Protein AF-A0A9W9MCJ7-F1 (afdb_monomer)

Mean predicted aligned error: 12.17 Å

Secondary structure (DSSP, 8-state):
-TT-TTEEEEEE-S-TT---PPPPHHHHHT--HHHHGGG-SEEEEE---TTS-HHHHHHHHHHHHHHHT-S----SSPPPPEEEEEE----HHHHHHHHHHHHHTTEEEEEEE-TTSGGGSGGGGGG-SEEEE---S--S-S-S----HHHHHHHHHHHHHHHTT-----HHHHHHHH-HHHHHTT-TTS-EEEE--TTTTSSSPPPTT--PPP-TTS--HHHHHHH-S-EEEE----S--EEEEEEEETTEEEEEEEEE-

Foldseek 3Di:
DPPQPQWPDKFFPDFAQDDADDDDPVVVVPDDPVRCVVRDRIDTDGHDDPPDDPVVSVVSVVVVCCVVVVDCPDDPDRDDAAEDEAECQPDCVSRVVVLVVCRNNNYAYEYEEACPDPCVDPVNCSSHVYYDHDDLDDDCPDPNADDDSPLVVVLVVQVVCVVVVHDDDHSVVSVCVPDPQSVVVVPPPKDKDKDQDLPPPPPDDDPPPDPDDPPSDQDDPVNCVRRNRIDMDIDDDDDFDKDWDFDDDPNDTPDIDIDGD

Structure (mmCIF, N/CA/C/O backbone):
data_AF-A0A9W9MCJ7-F1
#
_entry.id   AF-A0A9W9MCJ7-F1
#
loop_
_atom_site.group_PDB
_atom_site.id
_atom_site.type_symbol
_atom_site.label_atom_id
_atom_site.label_alt_id
_atom_site.label_comp_id
_atom_site.label_asym_id
_atom_site.label_entity_id
_atom_site.label_seq_id
_atom_site.pdbx_PDB_ins_code
_atom_site.Cartn_x
_atom_site.Cartn_y
_atom_site.Cartn_z
_atom_site.occupancy
_atom_site.B_iso_or_equiv
_atom_site.auth_seq_id
_atom_site.auth_comp_id
_atom_site.auth_asym_id
_atom_site.auth_atom_id
_atom_site.pdbx_PDB_model_num
ATOM 1 N N . MET A 1 1 ? -2.971 0.581 19.248 1.00 68.88 1 MET A N 1
ATOM 2 C CA . MET A 1 1 ? -2.749 2.038 19.195 1.00 68.88 1 MET A CA 1
ATOM 3 C C . MET A 1 1 ? -1.247 2.232 19.157 1.00 68.88 1 MET A C 1
ATOM 5 O O . MET A 1 1 ? -0.606 2.014 20.173 1.00 68.88 1 MET A O 1
ATOM 9 N N . VAL A 1 2 ? -0.688 2.447 17.965 1.00 68.44 2 VAL A N 1
ATOM 10 C CA . VAL A 1 2 ? 0.771 2.506 17.774 1.00 68.44 2 VAL A CA 1
ATOM 11 C C . VAL A 1 2 ? 1.295 3.790 18.425 1.00 68.44 2 VAL A C 1
ATOM 13 O O . VAL A 1 2 ? 0.629 4.829 18.350 1.00 68.44 2 VAL A O 1
ATOM 16 N N . ASP A 1 3 ? 2.427 3.679 19.117 1.00 78.38 3 ASP A N 1
ATOM 17 C CA . ASP A 1 3 ? 3.127 4.771 19.809 1.00 78.38 3 ASP A CA 1
ATOM 18 C C . ASP A 1 3 ? 2.344 5.464 20.937 1.00 78.38 3 ASP A C 1
ATOM 20 O O . ASP A 1 3 ? 2.664 6.588 21.314 1.00 78.38 3 ASP A O 1
ATOM 24 N N . CYS A 1 4 ? 1.314 4.822 21.499 1.00 82.69 4 CYS A N 1
ATOM 25 C CA . CYS A 1 4 ? 0.734 5.289 22.756 1.00 82.69 4 CYS A CA 1
ATOM 26 C C . CYS A 1 4 ? 1.413 4.581 23.923 1.00 82.69 4 CYS A C 1
ATOM 28 O O . CYS A 1 4 ? 1.256 3.370 24.096 1.00 82.69 4 CYS A O 1
ATOM 30 N N . LEU A 1 5 ? 2.133 5.357 24.733 1.00 79.75 5 LEU A N 1
ATOM 31 C CA . LEU A 1 5 ? 2.646 4.895 26.016 1.00 79.75 5 LEU A CA 1
ATOM 32 C C . LEU A 1 5 ? 1.473 4.382 26.872 1.00 79.75 5 LEU A C 1
ATOM 34 O O . LEU A 1 5 ? 0.335 4.825 26.717 1.00 79.75 5 LEU A O 1
ATOM 38 N N . ASP A 1 6 ? 1.743 3.398 27.726 1.00 87.75 6 ASP A N 1
ATOM 39 C CA . ASP A 1 6 ? 0.769 2.792 28.645 1.00 87.75 6 ASP A CA 1
ATOM 40 C C . ASP A 1 6 ? -0.350 1.940 28.018 1.00 87.75 6 ASP A C 1
ATOM 42 O O . ASP A 1 6 ? -1.250 1.498 28.732 1.00 87.75 6 ASP A O 1
ATOM 46 N N . VAL A 1 7 ? -0.302 1.628 26.719 1.00 90.06 7 VAL A N 1
ATOM 47 C CA . VAL A 1 7 ? -1.249 0.696 26.081 1.00 90.06 7 VAL A CA 1
ATOM 48 C C . VAL A 1 7 ? -0.607 -0.678 25.889 1.00 90.06 7 VAL A C 1
ATOM 50 O O . VAL A 1 7 ? 0.263 -0.852 25.043 1.00 90.06 7 VAL A O 1
ATOM 53 N N . ALA A 1 8 ? -1.093 -1.684 26.621 1.00 89.75 8 ALA A N 1
ATOM 54 C CA . ALA A 1 8 ? -0.629 -3.067 26.494 1.00 89.75 8 ALA A CA 1
ATOM 55 C C . ALA A 1 8 ? -1.263 -3.791 25.296 1.00 89.75 8 ALA A C 1
ATOM 57 O O . ALA A 1 8 ? -0.608 -4.562 24.596 1.00 89.75 8 ALA A O 1
ATOM 58 N N . LYS A 1 9 ? -2.564 -3.578 25.064 1.00 91.06 9 LYS A N 1
ATOM 59 C CA . LYS A 1 9 ? -3.311 -4.229 23.978 1.00 91.06 9 LYS A CA 1
ATOM 60 C C . LYS A 1 9 ? -4.496 -3.376 23.549 1.00 91.06 9 LYS A C 1
ATOM 62 O O . LYS A 1 9 ? -5.091 -2.675 24.360 1.00 91.06 9 LYS A O 1
ATOM 67 N N . VAL A 1 10 ? -4.873 -3.485 22.280 1.00 90.94 10 VAL A N 1
ATOM 68 C CA . VAL A 1 10 ? -6.133 -2.953 21.751 1.00 90.94 10 VAL A CA 1
ATOM 69 C C . VAL A 1 10 ? -6.888 -4.082 21.064 1.00 90.94 10 VAL A C 1
ATOM 71 O O . VAL A 1 10 ? -6.273 -4.912 20.397 1.00 90.94 10 VAL A O 1
ATOM 74 N N . GLN A 1 11 ? -8.205 -4.110 21.233 1.00 91.25 11 GLN A N 1
ATOM 75 C CA . GLN A 1 11 ? -9.093 -5.061 20.576 1.00 91.25 11 GLN A CA 1
ATOM 76 C C . GLN A 1 11 ? -10.276 -4.307 19.970 1.00 91.25 11 GLN A C 1
ATOM 78 O O . GLN A 1 11 ? -10.983 -3.614 20.692 1.00 91.25 11 GLN A O 1
ATOM 83 N N . GLY A 1 12 ? -10.499 -4.446 18.664 1.00 89.56 12 GLY A N 1
ATOM 84 C CA . GLY A 1 12 ? -11.736 -3.994 18.022 1.00 89.56 12 GLY A CA 1
ATOM 85 C C . GLY A 1 12 ? -12.849 -5.026 18.203 1.00 89.56 12 GLY A C 1
ATOM 86 O O . GLY A 1 12 ? -12.571 -6.229 18.214 1.00 89.56 12 GLY A O 1
ATOM 87 N N . PHE A 1 13 ? -14.087 -4.555 18.351 1.00 90.00 13 PHE A N 1
ATOM 88 C CA . PHE A 1 13 ? -15.297 -5.388 18.448 1.00 90.00 13 PHE A CA 1
ATOM 89 C C . PHE A 1 13 ? -16.218 -5.250 17.233 1.00 90.00 13 PHE A C 1
ATOM 91 O O . PHE A 1 13 ? -17.234 -5.932 17.152 1.00 90.00 13 PHE A O 1
ATOM 98 N N . VAL A 1 14 ? -15.855 -4.376 16.296 1.00 87.00 14 VAL A N 1
ATOM 99 C CA . VAL A 1 14 ? -16.625 -4.092 15.087 1.00 87.00 14 VAL A CA 1
ATOM 100 C C . VAL A 1 14 ? -15.859 -4.534 13.851 1.00 87.00 14 VAL A C 1
ATOM 102 O O . VAL A 1 14 ? -14.625 -4.500 13.826 1.00 87.00 14 VAL A O 1
ATOM 105 N N . THR A 1 15 ? -16.588 -4.934 12.815 1.00 84.38 15 THR A N 1
ATOM 106 C CA . THR A 1 15 ? -16.004 -5.217 11.501 1.00 84.38 15 THR A CA 1
ATOM 107 C C . THR A 1 15 ? -16.043 -3.968 10.615 1.00 84.38 15 THR A C 1
ATOM 109 O O . THR A 1 15 ? -16.986 -3.179 10.716 1.00 84.38 15 THR A O 1
ATOM 112 N N . PRO A 1 16 ? -15.065 -3.766 9.714 1.00 80.06 16 PRO A N 1
ATOM 113 C CA . PRO A 1 16 ? -15.100 -2.670 8.747 1.00 80.06 16 PRO A CA 1
ATOM 114 C C . PRO A 1 16 ? -16.428 -2.616 7.978 1.00 80.06 16 PRO A C 1
ATOM 116 O O . PRO A 1 16 ? -16.922 -3.634 7.501 1.00 80.06 16 PRO A O 1
ATOM 119 N N . GLY A 1 17 ? -17.028 -1.426 7.888 1.00 78.88 17 GLY A N 1
ATOM 120 C CA . GLY A 1 17 ? -18.320 -1.220 7.222 1.00 78.88 17 GLY A CA 1
ATOM 121 C C . GLY A 1 17 ? -19.555 -1.693 7.998 1.00 78.88 17 GLY A C 1
ATOM 122 O O . GLY A 1 17 ? -20.663 -1.574 7.475 1.00 78.88 17 GLY A O 1
ATOM 123 N N . GLN A 1 18 ? -19.400 -2.204 9.225 1.00 83.06 18 GLN A N 1
ATOM 124 C CA . GLN A 1 18 ? -20.533 -2.560 10.077 1.00 83.06 18 GLN A CA 1
ATOM 125 C C . GLN A 1 18 ? -21.399 -1.329 10.357 1.00 83.06 18 GLN A C 1
ATOM 127 O O . GLN A 1 18 ? -20.897 -0.278 10.756 1.00 83.06 18 GLN A O 1
ATOM 132 N N . TYR A 1 19 ? -22.712 -1.474 10.174 1.00 82.19 19 TYR A N 1
ATOM 133 C CA . TYR A 1 19 ? -23.664 -0.475 10.638 1.00 82.19 19 TYR A CA 1
ATOM 134 C C . TYR A 1 19 ? -23.743 -0.525 12.161 1.00 82.19 19 TYR A C 1
ATOM 136 O O . TYR A 1 19 ? -23.915 -1.598 12.743 1.00 82.19 19 TYR A O 1
ATOM 144 N N . ILE A 1 20 ? -23.618 0.637 12.794 1.00 81.69 20 ILE A N 1
ATOM 145 C CA . ILE A 1 20 ? -23.677 0.754 14.243 1.00 81.69 20 ILE A CA 1
ATOM 146 C C . ILE A 1 20 ? -24.700 1.822 14.604 1.00 81.69 20 ILE A C 1
ATOM 148 O O . ILE A 1 20 ? -24.646 2.944 14.102 1.00 81.69 20 ILE A O 1
ATOM 152 N N . GLU A 1 21 ? -25.617 1.466 15.496 1.00 82.06 21 GLU A N 1
ATOM 153 C CA . GLU A 1 21 ? -26.600 2.383 16.053 1.00 82.06 21 GLU A CA 1
ATOM 154 C C . GLU A 1 21 ? -26.144 2.841 17.442 1.00 82.06 21 GLU A C 1
ATOM 156 O O . GLU A 1 21 ? -25.918 2.036 18.347 1.00 82.06 21 GLU A O 1
ATOM 161 N N . GLY A 1 22 ? -25.961 4.152 17.599 1.00 81.50 22 GLY A N 1
ATOM 162 C CA . GLY A 1 22 ? -25.581 4.756 18.872 1.00 81.50 22 GLY A CA 1
ATOM 163 C C . GLY A 1 22 ? -26.792 5.090 19.740 1.00 81.50 22 GLY A C 1
ATOM 164 O O . GLY A 1 22 ? -27.865 5.415 19.241 1.00 81.50 22 GLY A O 1
ATOM 165 N N . CYS A 1 23 ? -26.597 5.093 21.057 1.00 84.00 23 CYS A N 1
ATOM 166 C CA . CYS A 1 23 ? -27.574 5.624 22.005 1.00 84.00 23 CYS A CA 1
ATOM 167 C C . CYS A 1 23 ? -27.317 7.101 22.350 1.00 84.00 23 CYS A C 1
ATOM 169 O O . CYS A 1 23 ? -26.230 7.646 22.155 1.00 84.00 23 CYS A O 1
ATOM 171 N N . THR A 1 24 ? -28.328 7.759 22.924 1.00 87.38 24 THR A N 1
ATOM 172 C CA . THR A 1 24 ? -28.157 9.102 23.502 1.00 87.38 24 THR A CA 1
ATOM 173 C C . THR A 1 24 ? -27.260 9.053 24.744 1.00 87.38 24 THR A C 1
ATOM 175 O O . THR A 1 24 ? -27.260 8.069 25.481 1.00 87.38 24 THR A O 1
ATOM 178 N N . SER A 1 25 ? -26.546 10.145 25.044 1.00 86.31 25 SER A N 1
ATOM 179 C CA . SER A 1 25 ? -25.722 10.252 26.264 1.00 86.31 25 SER A CA 1
ATOM 180 C C . SER A 1 25 ? -26.522 9.945 27.542 1.00 86.31 25 SER A C 1
ATOM 182 O O . SER A 1 25 ? -26.052 9.206 28.405 1.00 86.31 25 SER A O 1
ATOM 184 N N . LYS A 1 26 ? -27.777 10.413 27.631 1.00 91.38 26 LYS A N 1
ATOM 185 C CA . LYS A 1 26 ? -28.673 10.109 28.758 1.00 91.38 26 LYS A CA 1
ATOM 186 C C . LYS A 1 26 ? -28.951 8.609 28.895 1.00 91.38 26 LYS A C 1
ATOM 188 O O . LYS A 1 26 ? -28.991 8.109 30.015 1.00 91.38 26 LYS A O 1
ATOM 193 N N . ALA A 1 27 ? -29.140 7.905 27.778 1.00 89.31 27 ALA A N 1
ATOM 194 C CA . ALA A 1 27 ? -29.333 6.461 27.792 1.00 89.31 27 ALA A CA 1
ATOM 195 C C . ALA A 1 27 ? -28.067 5.743 28.284 1.00 89.31 27 ALA A C 1
ATOM 197 O O . ALA A 1 27 ? -28.177 4.891 29.159 1.00 89.31 27 ALA A O 1
ATOM 198 N N . TYR A 1 28 ? -26.878 6.150 27.824 1.00 89.56 28 TYR A N 1
ATOM 199 C CA . TYR A 1 28 ? -25.614 5.567 28.291 1.00 89.56 28 TYR A CA 1
ATOM 200 C C . TYR A 1 28 ? -25.383 5.745 29.797 1.00 89.56 28 TYR A C 1
ATOM 202 O O . TYR A 1 28 ? -24.970 4.798 30.460 1.00 89.56 28 TYR A O 1
ATOM 210 N N . HIS A 1 29 ? -25.700 6.911 30.369 1.00 89.25 29 HIS A N 1
ATOM 211 C CA . HIS A 1 29 ? -25.536 7.149 31.811 1.00 89.25 29 HIS A CA 1
ATOM 212 C C . HIS A 1 29 ? -26.439 6.278 32.698 1.00 89.25 29 HIS A C 1
ATOM 214 O O . HIS A 1 29 ? -26.116 6.066 33.864 1.00 89.25 29 HIS A O 1
ATOM 220 N N . GLY A 1 30 ? -27.563 5.787 32.167 1.00 90.94 30 GLY A N 1
ATOM 221 C CA . GLY A 1 30 ? -28.471 4.890 32.886 1.00 90.94 30 GLY A CA 1
ATOM 222 C C . GLY A 1 30 ? -28.139 3.402 32.737 1.00 90.94 30 GLY A C 1
ATOM 223 O O . GLY A 1 30 ? -28.792 2.577 33.373 1.00 90.94 30 GLY A O 1
ATOM 224 N N . MET A 1 31 ? -27.171 3.040 31.890 1.00 94.06 31 MET A N 1
ATOM 225 C CA . MET A 1 31 ? -26.834 1.646 31.601 1.00 94.06 31 MET A CA 1
ATOM 226 C C . MET A 1 31 ? -25.863 1.059 32.629 1.00 94.06 31 MET A C 1
ATOM 228 O O . MET A 1 31 ? -24.941 1.716 33.106 1.00 94.06 31 MET A O 1
ATOM 232 N N . SER A 1 32 ? -26.033 -0.232 32.918 1.00 94.25 32 SER A N 1
ATOM 233 C CA . SER A 1 32 ? -25.004 -1.017 33.604 1.00 94.25 32 SER A CA 1
ATOM 234 C C . SER A 1 32 ? -23.807 -1.274 32.680 1.00 94.25 32 SER A C 1
ATOM 236 O O . SER A 1 32 ? -23.940 -1.212 31.457 1.00 94.25 32 SER A O 1
ATOM 238 N N . LEU A 1 33 ? -22.656 -1.664 33.241 1.00 88.56 33 LEU A N 1
ATOM 239 C CA . LEU A 1 33 ? -21.488 -2.050 32.439 1.00 88.56 33 LEU A CA 1
ATOM 240 C C . LEU A 1 33 ? -21.819 -3.168 31.436 1.00 88.56 33 LEU A C 1
ATOM 242 O O . LEU A 1 33 ? -21.446 -3.073 30.273 1.00 88.56 33 LEU A O 1
ATOM 246 N N . ALA A 1 34 ? -22.568 -4.191 31.857 1.00 92.38 34 ALA A N 1
ATOM 247 C CA . ALA A 1 34 ? -22.972 -5.287 30.975 1.00 92.38 34 ALA A CA 1
ATOM 248 C C . ALA A 1 34 ? -23.869 -4.803 29.823 1.00 92.38 34 ALA A C 1
ATOM 250 O O . ALA A 1 34 ? -23.750 -5.286 28.701 1.00 92.38 34 ALA A O 1
ATOM 251 N N . SER A 1 35 ? -24.728 -3.816 30.087 1.00 90.88 35 SER A N 1
ATOM 252 C CA . SER A 1 35 ? -25.594 -3.195 29.080 1.00 90.88 35 SER A CA 1
ATOM 253 C C . SER A 1 35 ? -24.836 -2.276 28.115 1.00 90.88 35 SER A C 1
ATOM 255 O O . SER A 1 35 ? -25.324 -2.042 27.015 1.00 90.88 35 SER A O 1
ATOM 257 N N . LEU A 1 36 ? -23.660 -1.769 28.506 1.00 89.25 36 LEU A N 1
ATOM 258 C CA . LEU A 1 36 ? -22.800 -0.929 27.665 1.00 89.25 36 LEU A CA 1
ATOM 259 C C . LEU A 1 36 ? -21.959 -1.737 26.673 1.00 89.25 36 LEU A C 1
ATOM 261 O O . LEU A 1 36 ? -21.683 -1.242 25.584 1.00 89.25 36 LEU A O 1
ATOM 265 N N . LEU A 1 37 ? -21.573 -2.970 27.022 1.00 87.88 37 LEU A N 1
ATOM 266 C CA . LEU A 1 37 ? -20.673 -3.795 26.204 1.00 87.88 37 LEU A CA 1
ATOM 267 C C . LEU A 1 37 ? -21.103 -3.951 24.731 1.00 87.88 37 LEU A C 1
ATOM 269 O O . LEU A 1 37 ? -20.231 -3.822 23.872 1.00 87.88 37 LEU A O 1
ATOM 273 N N . PRO A 1 38 ? -22.394 -4.160 24.389 1.00 87.62 38 PRO A N 1
ATOM 274 C CA . PRO A 1 38 ? -22.827 -4.260 22.991 1.00 87.62 38 PRO A CA 1
ATOM 275 C C . PRO A 1 38 ? -22.622 -2.979 22.167 1.00 87.62 38 PRO A C 1
ATOM 277 O O . PRO A 1 38 ? -22.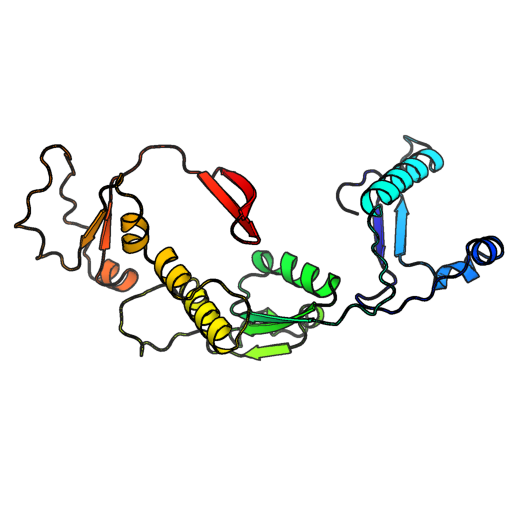612 -3.043 20.943 1.00 87.62 38 PRO A O 1
ATOM 280 N N . TYR A 1 39 ? -22.459 -1.827 22.825 1.00 87.50 39 TYR A N 1
ATOM 281 C CA . TYR A 1 39 ? -22.235 -0.526 22.188 1.00 87.50 39 TYR A CA 1
ATOM 282 C C . TYR A 1 39 ? -20.751 -0.135 22.145 1.00 87.50 39 TYR A C 1
ATOM 284 O O . TYR A 1 39 ? -20.402 0.928 21.630 1.00 87.50 39 TYR A O 1
ATOM 292 N N . CYS A 1 40 ? -19.854 -0.963 22.690 1.00 88.50 40 CYS A N 1
ATOM 293 C CA . CYS A 1 40 ? -18.420 -0.716 22.630 1.00 88.50 40 CYS A CA 1
ATOM 294 C C . CYS A 1 40 ? -17.869 -1.064 21.240 1.00 88.50 40 CYS A C 1
ATOM 296 O O . CYS A 1 40 ? -18.052 -2.172 20.746 1.00 88.50 40 CYS A O 1
ATOM 298 N N . TYR A 1 41 ? -17.106 -0.150 20.638 1.00 88.94 41 TYR A N 1
ATOM 299 C CA . TYR A 1 41 ? -16.441 -0.401 19.348 1.00 88.94 41 TYR A CA 1
ATOM 300 C C . TYR A 1 41 ? -15.101 -1.128 19.497 1.00 88.94 41 TYR A C 1
ATOM 302 O O . TYR A 1 41 ? -14.568 -1.704 18.547 1.00 88.94 41 TYR A O 1
ATOM 310 N N . GLY A 1 42 ? -14.559 -1.121 20.709 1.00 90.69 42 GLY A N 1
ATOM 311 C CA . GLY A 1 42 ? -13.332 -1.804 21.064 1.00 90.69 42 GLY A CA 1
ATOM 312 C C . GLY A 1 42 ? -12.995 -1.624 22.536 1.00 90.69 42 GLY A C 1
ATOM 313 O O . GLY A 1 42 ? -13.722 -0.970 23.286 1.00 90.69 42 GLY A O 1
ATOM 314 N N . ALA A 1 43 ? -11.868 -2.196 22.934 1.00 91.75 43 ALA A N 1
ATOM 315 C CA . ALA A 1 43 ? -11.303 -2.082 24.266 1.00 91.75 43 ALA A CA 1
ATOM 316 C C . ALA A 1 43 ? -9.795 -1.840 24.204 1.00 91.75 43 ALA A C 1
ATOM 318 O O . ALA A 1 43 ? -9.102 -2.278 23.280 1.00 91.75 43 ALA A O 1
ATOM 319 N N . ILE A 1 44 ? -9.293 -1.162 25.232 1.00 91.56 44 ILE A N 1
ATOM 320 C CA . ILE A 1 44 ? -7.877 -0.876 25.435 1.00 91.56 44 ILE A CA 1
ATOM 321 C C . ILE A 1 44 ? -7.485 -1.458 26.787 1.00 91.56 44 ILE A C 1
ATOM 323 O O . ILE A 1 44 ? -8.120 -1.178 27.801 1.00 91.56 44 ILE A O 1
ATOM 327 N N . VAL A 1 45 ? -6.436 -2.271 26.795 1.00 90.88 45 VAL A N 1
ATOM 328 C CA . VAL A 1 45 ? -5.813 -2.767 28.019 1.00 90.88 45 VAL A CA 1
ATOM 329 C C . VAL A 1 45 ? -4.694 -1.803 28.383 1.00 90.88 45 VAL A C 1
ATOM 331 O O . VAL A 1 45 ? -3.733 -1.657 27.626 1.00 90.88 45 VAL A O 1
ATOM 334 N N . VAL A 1 46 ? -4.835 -1.147 29.532 1.00 89.12 46 VAL A N 1
ATOM 335 C CA . VAL A 1 46 ? -3.838 -0.216 30.069 1.00 89.12 46 VAL A CA 1
ATOM 336 C C . VAL A 1 46 ? -2.725 -1.005 30.749 1.00 89.12 46 VAL A C 1
ATOM 338 O O . VAL A 1 46 ? -2.987 -1.903 31.550 1.00 89.12 46 VAL A O 1
ATOM 341 N N . GLN A 1 47 ? -1.480 -0.670 30.438 1.00 86.88 47 GLN A N 1
ATOM 342 C CA . GLN A 1 47 ? -0.312 -1.228 31.097 1.00 86.88 47 GLN A CA 1
ATOM 343 C C . GLN A 1 47 ? -0.129 -0.556 32.456 1.00 86.88 47 GLN A C 1
ATOM 345 O O . GLN A 1 47 ? 0.210 0.623 32.546 1.00 86.88 47 GLN A O 1
ATOM 350 N N . ILE A 1 48 ? -0.348 -1.316 33.524 1.00 80.75 48 ILE A N 1
ATOM 351 C CA . ILE A 1 48 ? -0.153 -0.842 34.892 1.00 80.75 48 ILE A CA 1
ATOM 352 C C . ILE A 1 48 ? 1.269 -1.211 35.312 1.00 80.75 48 ILE A C 1
ATOM 354 O O . ILE A 1 48 ? 1.614 -2.389 35.373 1.00 80.75 48 ILE A O 1
ATOM 358 N N . ASP A 1 49 ? 2.091 -0.207 35.589 1.00 79.75 49 ASP A N 1
ATOM 359 C CA . ASP A 1 49 ? 3.369 -0.356 36.279 1.00 79.75 49 ASP A CA 1
ATOM 360 C C . ASP A 1 49 ? 3.302 0.393 37.619 1.00 79.75 49 ASP A C 1
ATOM 362 O O . ASP A 1 49 ? 2.412 1.208 37.860 1.00 79.75 49 ASP A O 1
ATOM 366 N N . SER A 1 50 ? 4.229 0.102 38.527 1.00 72.88 50 SER A N 1
ATOM 367 C CA . SER A 1 50 ? 4.261 0.693 39.871 1.00 72.88 50 SER A CA 1
ATOM 368 C C . SER A 1 50 ? 4.635 2.183 39.893 1.00 72.88 50 SER A C 1
ATOM 370 O O . SER A 1 50 ? 4.661 2.781 40.967 1.00 72.88 50 SER A O 1
ATOM 372 N N . SER A 1 51 ? 4.938 2.786 38.740 1.00 73.06 51 SER A N 1
ATOM 373 C CA . SER A 1 51 ? 5.482 4.144 38.637 1.00 73.06 51 SER A CA 1
ATOM 374 C C . SER A 1 51 ? 4.413 5.242 38.686 1.00 73.06 51 SER A C 1
ATOM 376 O O . SER A 1 51 ? 4.720 6.374 39.062 1.00 73.06 51 SER A O 1
ATOM 378 N N . SER A 1 52 ? 3.157 4.937 38.334 1.00 76.31 52 SER A N 1
ATOM 379 C CA . SER A 1 52 ? 2.081 5.934 38.261 1.00 76.31 52 SER A CA 1
ATOM 380 C C . SER A 1 52 ? 0.688 5.351 38.528 1.00 76.31 52 SER A C 1
ATOM 382 O O . SER A 1 52 ? 0.434 4.159 38.363 1.00 76.31 52 SER A O 1
ATOM 384 N N . SER A 1 53 ? -0.240 6.209 38.968 1.00 83.19 53 SER A N 1
ATOM 385 C CA . SER A 1 53 ? -1.627 5.813 39.240 1.00 83.19 53 SER A CA 1
ATOM 386 C C . SER A 1 53 ? -2.370 5.442 37.953 1.00 83.19 53 SER A C 1
ATOM 388 O O . SER A 1 53 ? -2.239 6.113 36.927 1.00 83.19 53 SER A O 1
ATOM 390 N N . VAL A 1 54 ? -3.248 4.436 38.039 1.00 83.50 54 VAL A N 1
ATOM 391 C CA . VAL A 1 54 ? -4.162 4.021 36.957 1.00 83.50 54 VAL A CA 1
ATOM 392 C C . VAL A 1 54 ? -4.966 5.205 36.412 1.00 83.50 54 VAL A C 1
ATOM 394 O O . VAL A 1 54 ? -5.170 5.312 35.204 1.00 83.50 54 VAL A O 1
ATOM 397 N N . THR A 1 55 ? -5.387 6.126 37.282 1.00 86.19 55 THR A N 1
ATOM 398 C CA . THR A 1 55 ? -6.135 7.329 36.885 1.00 86.19 55 THR A CA 1
ATOM 399 C C . THR A 1 55 ? -5.320 8.255 35.984 1.00 86.19 55 THR A C 1
ATOM 401 O O . THR A 1 55 ? -5.850 8.757 34.997 1.00 86.19 55 THR A O 1
ATOM 404 N N . THR A 1 56 ? -4.031 8.440 36.276 1.00 87.81 56 THR A N 1
ATOM 405 C CA . THR A 1 56 ? -3.122 9.271 35.474 1.00 87.81 56 THR A CA 1
ATOM 406 C C . THR A 1 56 ? -2.916 8.672 34.086 1.00 87.81 56 THR A C 1
ATOM 408 O O . THR A 1 56 ? -3.063 9.375 33.088 1.00 87.81 56 THR A O 1
ATOM 411 N N . LYS A 1 57 ? -2.662 7.360 34.009 1.00 88.38 57 LYS A N 1
ATOM 412 C CA . LYS A 1 57 ? -2.508 6.650 32.730 1.00 88.38 57 LYS A CA 1
ATOM 413 C C . LYS A 1 57 ? -3.786 6.675 31.899 1.00 88.38 57 LYS A C 1
ATOM 415 O O . LYS A 1 57 ? -3.748 6.931 30.699 1.00 88.38 57 LYS A O 1
ATOM 420 N N . SER A 1 58 ? -4.934 6.459 32.542 1.00 87.56 58 SER A N 1
ATOM 421 C CA . SER A 1 58 ? -6.233 6.523 31.871 1.00 87.56 58 SER A CA 1
ATOM 422 C C . SER A 1 58 ? -6.515 7.912 31.297 1.00 87.56 58 SER A C 1
ATOM 424 O O . SER A 1 58 ? -7.068 8.002 30.203 1.00 87.56 58 SER A O 1
ATOM 426 N N . ALA A 1 59 ? -6.144 8.983 32.007 1.00 89.38 59 ALA A N 1
ATOM 427 C CA . ALA A 1 59 ? -6.289 10.348 31.507 1.00 89.38 59 ALA A CA 1
ATOM 428 C C . ALA A 1 59 ? -5.389 10.599 30.285 1.00 89.38 59 ALA A C 1
ATOM 430 O O . ALA A 1 59 ? -5.875 11.080 29.266 1.00 89.38 59 ALA A O 1
ATOM 431 N N . ALA A 1 60 ? -4.120 10.177 30.339 1.00 89.69 60 ALA A N 1
ATOM 432 C CA . ALA A 1 60 ? -3.189 10.309 29.216 1.00 89.69 60 ALA A CA 1
ATOM 433 C C . ALA A 1 60 ? -3.662 9.549 27.960 1.00 89.69 60 ALA A C 1
ATOM 435 O O . ALA A 1 60 ? -3.614 10.080 26.850 1.00 89.69 60 ALA A O 1
ATOM 436 N N . ILE A 1 61 ? -4.185 8.328 28.128 1.00 91.25 61 ILE A N 1
ATOM 437 C CA . ILE A 1 61 ? -4.777 7.557 27.022 1.00 91.25 61 ILE A CA 1
ATOM 438 C C . ILE A 1 61 ? -6.007 8.272 26.459 1.00 91.25 61 ILE A C 1
ATOM 440 O O . ILE A 1 61 ? -6.183 8.315 25.242 1.00 91.25 61 ILE A O 1
ATOM 444 N N . ASN A 1 62 ? -6.854 8.848 27.315 1.00 91.38 62 ASN A N 1
ATOM 445 C CA . ASN A 1 62 ? -8.020 9.600 26.863 1.00 91.38 62 ASN A CA 1
ATOM 446 C C . ASN A 1 62 ? -7.617 10.836 26.041 1.00 91.38 62 ASN A C 1
ATOM 448 O O . ASN A 1 62 ? -8.222 11.089 25.001 1.00 91.38 62 ASN A O 1
ATOM 452 N N . ASP A 1 63 ? -6.562 11.549 26.437 1.00 91.50 63 ASP A N 1
ATOM 453 C CA . ASP A 1 63 ? -6.024 12.671 25.659 1.00 91.50 63 ASP A CA 1
ATOM 454 C C . ASP A 1 63 ? -5.529 12.220 24.277 1.00 91.50 63 ASP A C 1
ATOM 456 O O . ASP A 1 63 ? -5.785 12.884 23.270 1.00 91.50 63 ASP A O 1
ATOM 460 N N . GLU A 1 64 ? -4.856 11.069 24.196 1.00 91.94 64 GLU A N 1
ATOM 461 C CA . GLU A 1 64 ? -4.452 10.479 22.915 1.00 91.94 64 GLU A CA 1
ATOM 462 C C . GLU A 1 64 ? -5.651 10.076 22.050 1.00 91.94 64 GLU A C 1
ATOM 464 O O . GLU A 1 64 ? -5.644 10.312 20.838 1.00 91.94 64 GLU A O 1
ATOM 469 N N . LEU A 1 65 ? -6.702 9.513 22.651 1.00 89.38 65 LEU A N 1
ATOM 470 C CA . LEU A 1 65 ? -7.936 9.184 21.939 1.00 89.38 65 LEU A CA 1
ATOM 471 C C . LEU A 1 65 ? -8.622 10.435 21.400 1.00 89.38 65 LEU A C 1
ATOM 473 O O . LEU A 1 65 ? -9.023 10.429 20.241 1.00 89.38 65 LEU A O 1
ATOM 477 N N . VAL A 1 66 ? -8.705 11.514 22.179 1.00 89.38 66 VAL A N 1
ATOM 478 C CA . VAL A 1 66 ? -9.276 12.787 21.715 1.00 89.38 66 VAL A CA 1
ATOM 479 C C . VAL A 1 66 ? -8.502 13.320 20.510 1.00 89.38 66 VAL A C 1
ATOM 481 O O . VAL A 1 66 ? -9.117 13.691 19.512 1.00 89.38 66 VAL A O 1
ATOM 484 N N . LYS A 1 67 ? -7.163 13.304 20.546 1.00 88.06 67 LYS A N 1
ATOM 485 C CA . LYS A 1 67 ? -6.335 13.755 19.411 1.00 88.06 67 LYS A CA 1
ATOM 486 C C . LYS A 1 67 ? -6.563 12.896 18.165 1.00 88.06 67 LYS A C 1
ATOM 488 O O . LYS A 1 67 ? -6.740 13.434 17.074 1.00 88.06 67 LYS A O 1
ATOM 493 N N . ARG A 1 68 ? -6.580 11.569 18.319 1.00 86.12 68 ARG A N 1
ATOM 494 C CA . ARG A 1 68 ? -6.648 10.604 17.203 1.00 86.12 68 ARG A CA 1
ATOM 495 C C . ARG A 1 68 ? -8.061 10.437 16.639 1.00 86.12 68 ARG A C 1
ATOM 497 O O . ARG A 1 68 ? -8.224 10.217 15.442 1.00 86.12 68 ARG A O 1
ATOM 504 N N . LEU A 1 69 ? -9.081 10.580 17.480 1.00 84.56 69 LEU A N 1
ATOM 505 C CA . LEU A 1 69 ? -10.496 10.479 17.118 1.00 84.56 69 LEU A CA 1
ATOM 506 C C . LEU A 1 69 ? -11.150 11.844 16.860 1.00 84.56 69 LEU A C 1
ATOM 508 O O . LEU A 1 69 ? -12.367 11.922 16.743 1.00 84.56 69 LEU A O 1
ATOM 512 N N . SER A 1 70 ? -10.353 12.910 16.743 1.00 83.50 70 SER A N 1
ATOM 513 C CA . SER A 1 70 ? -10.831 14.281 16.508 1.00 83.50 70 SER A CA 1
ATOM 514 C C . SER A 1 70 ? -11.524 14.486 15.154 1.00 83.50 70 SER A C 1
ATOM 516 O O . SER A 1 70 ? -12.225 15.479 14.965 1.00 83.50 70 SER A O 1
ATOM 518 N N . PHE A 1 71 ? -11.363 13.552 14.215 1.00 79.19 71 PHE A N 1
ATOM 519 C CA . PHE A 1 71 ? -12.067 13.558 12.936 1.00 79.19 71 PHE A CA 1
ATOM 520 C C . PHE A 1 71 ? -13.467 12.952 13.063 1.00 79.19 71 PHE A C 1
ATOM 522 O O . PHE A 1 71 ? -13.733 12.102 13.910 1.00 79.19 71 PHE A O 1
ATOM 529 N N . SER A 1 72 ? -14.380 13.353 12.178 1.00 73.00 72 SER A N 1
ATOM 530 C CA . SER A 1 72 ? -15.699 12.723 12.094 1.00 73.00 72 SER A CA 1
ATOM 531 C C . SER A 1 72 ? -15.571 11.348 11.425 1.00 73.00 72 SER A C 1
ATOM 533 O O . SER A 1 72 ? -15.746 11.201 10.220 1.00 73.00 72 SER A O 1
ATOM 535 N N . TRP A 1 73 ? -15.192 10.341 12.215 1.00 72.25 73 TRP A N 1
ATOM 536 C CA . TRP A 1 73 ? -15.012 8.955 11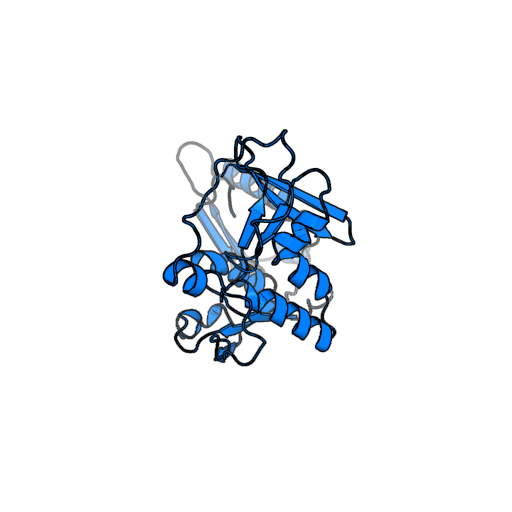.762 1.00 72.25 73 TRP A CA 1
ATOM 537 C C . TRP A 1 73 ? -16.339 8.232 11.489 1.00 72.25 73 TRP A C 1
ATOM 539 O O . TRP A 1 73 ? -16.349 7.171 10.870 1.00 72.25 73 TRP A O 1
ATOM 549 N N . LEU A 1 74 ? -17.455 8.795 11.959 1.00 74.19 74 LEU A N 1
ATOM 550 C CA . LEU A 1 74 ? -18.794 8.255 11.760 1.00 74.19 74 LEU A CA 1
ATOM 551 C C . LEU A 1 74 ? -19.476 8.993 10.611 1.00 74.19 74 LEU A C 1
ATOM 553 O O . LEU A 1 74 ? -19.606 10.214 10.629 1.00 74.19 74 LEU A O 1
ATOM 557 N N . THR A 1 75 ? -19.955 8.235 9.633 1.00 75.62 75 THR A N 1
ATOM 558 C CA . THR A 1 75 ? -20.794 8.738 8.544 1.00 75.62 75 THR A CA 1
ATOM 559 C C . THR A 1 75 ? -22.220 8.242 8.739 1.00 75.62 75 THR A C 1
ATOM 561 O O . THR A 1 75 ? -22.440 7.079 9.071 1.00 75.62 75 THR A O 1
ATOM 564 N N . SER A 1 76 ? -23.201 9.120 8.519 1.00 76.38 76 SER A N 1
ATOM 565 C CA . SER A 1 76 ? -24.620 8.745 8.495 1.00 76.38 76 SER A CA 1
ATOM 566 C C . SER A 1 76 ? -24.988 7.922 7.258 1.00 76.38 76 SER A C 1
ATOM 568 O O . SER A 1 76 ? -25.979 7.196 7.272 1.00 76.38 76 SER A O 1
ATOM 570 N N . ASN A 1 77 ? -24.186 8.012 6.195 1.00 81.38 77 ASN A N 1
ATOM 571 C CA . ASN A 1 77 ? -24.348 7.212 4.990 1.00 81.38 77 ASN A CA 1
ATOM 572 C C . ASN A 1 77 ? -23.490 5.946 5.083 1.00 81.38 77 ASN A C 1
ATOM 574 O O . ASN A 1 77 ? -22.309 6.068 5.431 1.00 81.38 77 ASN A O 1
ATOM 578 N N . PRO A 1 78 ? -24.022 4.763 4.721 1.00 77.06 78 PRO A N 1
ATOM 579 C CA . PRO A 1 78 ? -23.226 3.547 4.627 1.00 77.06 78 PRO A CA 1
ATOM 580 C C . PRO A 1 78 ? -21.984 3.769 3.763 1.00 77.06 78 PRO A C 1
ATOM 582 O O . PRO A 1 78 ? -22.078 4.297 2.653 1.00 77.06 78 PRO A O 1
ATOM 585 N N . ILE A 1 79 ? -20.818 3.361 4.269 1.00 76.19 79 ILE A N 1
ATOM 586 C CA . ILE A 1 79 ? -19.578 3.416 3.494 1.00 76.19 79 ILE A CA 1
ATOM 587 C C . ILE A 1 79 ? -19.711 2.389 2.366 1.00 76.19 79 ILE A C 1
ATOM 589 O O . ILE A 1 79 ? -19.828 1.193 2.653 1.00 76.19 79 ILE A O 1
ATOM 593 N N . PRO A 1 80 ? -19.712 2.811 1.089 1.00 82.19 80 PRO A N 1
ATOM 594 C CA . PRO A 1 80 ? -19.852 1.874 -0.008 1.00 82.19 80 PRO A CA 1
ATOM 595 C C . PRO A 1 80 ? -18.627 0.970 -0.043 1.00 82.19 80 PRO A C 1
ATOM 597 O O . PRO A 1 80 ? -17.494 1.449 -0.121 1.00 82.19 80 PRO A O 1
ATOM 600 N N . ARG A 1 81 ? -18.866 -0.340 -0.029 1.00 86.44 81 ARG A N 1
ATOM 601 C CA . ARG A 1 81 ? -17.811 -1.334 -0.203 1.00 86.44 81 ARG A CA 1
ATOM 602 C C . ARG A 1 81 ? -17.105 -1.104 -1.538 1.00 86.44 81 ARG A C 1
ATOM 604 O O . ARG A 1 81 ? -17.759 -0.875 -2.561 1.00 86.44 81 ARG A O 1
ATOM 611 N N . LYS A 1 82 ? -15.775 -1.142 -1.530 1.00 91.31 82 LYS A N 1
ATOM 612 C CA . LYS A 1 82 ? -14.955 -1.035 -2.744 1.00 91.31 82 LYS A CA 1
ATOM 613 C C . LYS A 1 82 ? -14.222 -2.345 -2.982 1.00 91.31 82 LYS A C 1
ATOM 615 O O . LYS A 1 82 ? -13.994 -3.106 -2.050 1.00 91.31 82 LYS A O 1
ATOM 620 N N . ARG A 1 83 ? -13.854 -2.582 -4.237 1.00 93.56 83 ARG A N 1
ATOM 621 C CA . ARG A 1 83 ? -13.045 -3.723 -4.664 1.00 93.56 83 ARG A CA 1
ATOM 622 C C . ARG A 1 83 ? -11.836 -3.191 -5.418 1.00 93.56 83 ARG A C 1
ATOM 624 O O . ARG A 1 83 ? -11.993 -2.286 -6.241 1.00 93.56 83 ARG A O 1
ATOM 631 N N . LEU A 1 84 ? -10.657 -3.721 -5.123 1.00 93.75 84 LEU A N 1
ATOM 632 C CA . LEU A 1 84 ? -9.413 -3.414 -5.821 1.00 93.75 84 LEU A CA 1
ATOM 633 C C . LEU A 1 84 ? -8.806 -4.697 -6.378 1.00 93.75 84 LEU A C 1
ATOM 635 O O . LEU A 1 84 ? -8.785 -5.730 -5.712 1.00 93.75 84 LEU A O 1
ATOM 639 N N . ALA A 1 85 ? -8.286 -4.604 -7.598 1.00 92.88 85 ALA A N 1
ATOM 640 C CA . ALA A 1 85 ? -7.468 -5.648 -8.191 1.00 92.88 85 ALA A CA 1
ATOM 641 C C . ALA A 1 85 ? -6.001 -5.418 -7.807 1.00 92.88 85 ALA A C 1
ATOM 643 O O . ALA A 1 85 ? -5.461 -4.337 -8.048 1.00 92.88 85 ALA A O 1
ATOM 644 N N . LEU A 1 86 ? -5.361 -6.430 -7.224 1.00 91.75 86 LEU A N 1
ATOM 645 C CA . LEU A 1 86 ? -3.923 -6.455 -6.966 1.00 91.75 86 LEU A CA 1
ATOM 646 C C . LEU A 1 86 ? -3.276 -7.438 -7.933 1.00 91.75 86 LEU A C 1
ATOM 648 O O . LEU A 1 86 ? -3.549 -8.630 -7.855 1.00 91.75 86 LEU A O 1
ATOM 652 N N . VAL A 1 87 ? -2.427 -6.938 -8.826 1.00 90.31 87 VAL A N 1
ATOM 653 C CA . VAL A 1 87 ? -1.715 -7.748 -9.822 1.00 90.31 87 VAL A CA 1
ATOM 654 C C . VAL A 1 87 ? -0.249 -7.837 -9.417 1.00 90.31 87 VAL A C 1
ATOM 656 O O . VAL A 1 87 ? 0.401 -6.799 -9.306 1.00 90.31 87 VAL A O 1
ATOM 659 N N . GLY A 1 88 ? 0.257 -9.050 -9.184 1.00 87.56 88 GLY A N 1
ATOM 660 C CA . GLY A 1 88 ? 1.628 -9.272 -8.713 1.00 87.56 88 GLY A CA 1
ATOM 661 C C . GLY A 1 88 ? 1.843 -8.765 -7.290 1.00 87.56 88 GLY A C 1
ATOM 662 O O . GLY A 1 88 ? 2.455 -7.722 -7.066 1.00 87.56 88 GLY A O 1
ATOM 663 N N . ALA A 1 89 ? 1.330 -9.502 -6.307 1.00 85.06 89 ALA A N 1
ATOM 664 C CA . ALA A 1 89 ? 1.450 -9.143 -4.902 1.00 85.06 89 ALA A CA 1
ATOM 665 C C . ALA A 1 89 ? 2.925 -9.160 -4.456 1.00 85.06 89 ALA A C 1
ATOM 667 O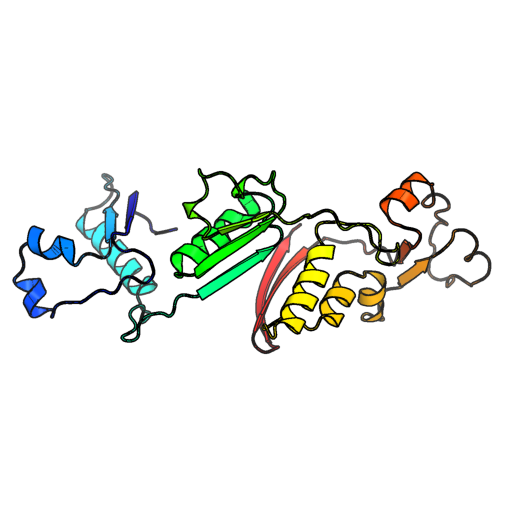 O . ALA A 1 89 ? 3.393 -8.226 -3.807 1.00 85.06 89 ALA A O 1
ATOM 668 N N . GLY A 1 90 ? 3.698 -10.176 -4.836 1.00 86.06 90 GLY A N 1
ATOM 669 C CA . GLY A 1 90 ? 5.080 -10.313 -4.379 1.00 86.06 90 GLY A CA 1
ATOM 670 C C . GLY A 1 90 ? 5.166 -10.757 -2.911 1.00 86.06 90 GLY A C 1
ATOM 671 O O . GLY A 1 90 ? 4.312 -11.478 -2.400 1.00 86.06 90 GLY A O 1
ATOM 672 N N . SER A 1 91 ? 6.234 -10.386 -2.197 1.00 88.25 91 SER A N 1
ATOM 673 C CA . SER A 1 91 ? 6.488 -10.945 -0.859 1.00 88.25 91 SER A CA 1
ATOM 674 C C . SER A 1 91 ? 5.550 -10.400 0.226 1.00 88.25 91 SER A C 1
ATOM 676 O O . SER A 1 91 ? 5.151 -9.235 0.201 1.00 88.25 91 SER A O 1
ATOM 678 N N . LEU A 1 92 ? 5.272 -11.221 1.251 1.00 86.50 92 LEU A N 1
ATOM 679 C CA . LEU A 1 92 ? 4.452 -10.841 2.412 1.00 86.50 92 LEU A CA 1
ATOM 680 C C . LEU A 1 92 ? 4.905 -9.517 3.049 1.00 86.50 92 LEU A C 1
ATOM 682 O O . LEU A 1 92 ? 4.077 -8.659 3.331 1.00 86.50 92 LEU A O 1
ATOM 686 N N . ALA A 1 93 ? 6.217 -9.326 3.221 1.00 85.81 93 ALA A N 1
ATOM 687 C CA . ALA A 1 93 ? 6.778 -8.114 3.821 1.00 85.81 93 ALA A CA 1
ATOM 688 C C . ALA A 1 93 ? 6.463 -6.841 3.019 1.00 85.81 93 ALA A C 1
ATOM 690 O O . ALA A 1 93 ? 6.301 -5.775 3.608 1.00 85.81 93 ALA A O 1
ATOM 691 N N . LYS A 1 94 ? 6.354 -6.949 1.687 1.00 84.56 94 LYS A N 1
ATOM 692 C CA . LYS A 1 94 ? 5.922 -5.836 0.839 1.00 84.56 94 LYS A CA 1
ATOM 693 C C . LYS A 1 94 ? 4.420 -5.600 1.002 1.00 84.56 94 LYS A C 1
ATOM 695 O O . LYS A 1 94 ? 4.019 -4.457 1.187 1.00 84.56 94 LYS A O 1
ATOM 700 N N . VAL A 1 95 ? 3.610 -6.668 0.995 1.00 87.31 95 VAL A N 1
ATOM 701 C CA . VAL A 1 95 ? 2.145 -6.558 0.842 1.00 87.31 95 VAL A CA 1
ATOM 702 C C . VAL A 1 95 ? 1.309 -6.417 2.083 1.00 87.31 95 VAL A C 1
ATOM 704 O O . VAL A 1 95 ? 0.194 -5.895 2.018 1.00 87.31 95 VAL A O 1
ATOM 707 N N . GLN A 1 96 ? 1.812 -6.895 3.212 1.00 87.81 96 GLN A N 1
ATOM 708 C CA . GLN A 1 96 ? 0.993 -7.053 4.403 1.00 87.81 96 GLN A CA 1
ATOM 709 C C . GLN A 1 96 ? 0.359 -5.725 4.828 1.00 87.81 96 GLN A C 1
ATOM 711 O O . GLN A 1 96 ? -0.820 -5.691 5.172 1.00 87.81 96 GLN A O 1
ATOM 716 N N . GLY A 1 97 ? 1.114 -4.625 4.737 1.00 87.25 97 GLY A N 1
ATOM 717 C CA . GLY A 1 97 ? 0.634 -3.295 5.101 1.00 87.25 97 GLY A CA 1
ATOM 718 C C . GLY A 1 97 ? -0.580 -2.849 4.284 1.00 87.25 97 GLY A C 1
ATOM 719 O O . GLY A 1 97 ? -1.583 -2.439 4.866 1.00 87.25 97 GLY A O 1
ATOM 720 N N . TYR A 1 98 ? -0.530 -2.963 2.953 1.00 88.31 98 TYR A N 1
ATOM 721 C CA . TYR A 1 98 ? -1.648 -2.533 2.108 1.00 88.31 98 TYR A CA 1
ATOM 722 C C . TYR A 1 98 ? -2.833 -3.498 2.127 1.00 88.31 98 TYR A C 1
ATOM 724 O O . TYR A 1 98 ? -3.966 -3.029 2.067 1.00 88.31 98 TYR A O 1
ATOM 732 N N . LEU A 1 99 ? -2.617 -4.808 2.288 1.00 90.94 99 LEU A N 1
ATOM 733 C CA . LEU A 1 99 ? -3.719 -5.765 2.459 1.00 90.94 99 LEU A CA 1
ATOM 734 C C . LEU A 1 99 ? -4.487 -5.509 3.765 1.00 90.94 99 LEU A C 1
ATOM 736 O O . LEU A 1 99 ? -5.717 -5.446 3.763 1.00 90.94 99 LEU A O 1
ATOM 740 N N . LEU A 1 100 ? -3.771 -5.283 4.873 1.00 88.44 100 LEU A N 1
ATOM 741 C CA . LEU A 1 100 ? -4.388 -4.931 6.156 1.00 88.44 100 LEU A CA 1
ATOM 742 C C . LEU A 1 100 ? -5.098 -3.573 6.100 1.00 88.44 100 LEU A C 1
ATOM 744 O O . LEU A 1 100 ? -6.185 -3.425 6.663 1.00 88.44 100 LEU A O 1
ATOM 748 N N . ALA A 1 101 ? -4.509 -2.589 5.415 1.00 89.50 101 ALA A N 1
ATOM 749 C CA . ALA A 1 101 ? -5.134 -1.286 5.216 1.00 89.50 101 ALA A CA 1
ATOM 750 C C . ALA A 1 101 ? -6.422 -1.401 4.386 1.00 89.50 101 ALA A C 1
ATOM 752 O O . ALA A 1 101 ? -7.448 -0.860 4.791 1.00 89.50 101 ALA A O 1
ATOM 753 N N . ALA A 1 102 ? -6.397 -2.147 3.277 1.00 91.06 102 ALA A N 1
ATOM 754 C CA . ALA A 1 102 ? -7.569 -2.387 2.440 1.00 91.06 102 ALA A CA 1
ATOM 755 C C . ALA A 1 102 ? -8.699 -3.048 3.240 1.00 91.06 102 ALA A C 1
ATOM 757 O O . ALA A 1 102 ? -9.804 -2.505 3.295 1.00 91.06 102 ALA A O 1
ATOM 758 N N . ALA A 1 103 ? -8.398 -4.134 3.960 1.00 86.31 103 ALA A N 1
ATOM 759 C CA . ALA A 1 103 ? -9.368 -4.800 4.825 1.00 86.31 103 ALA A CA 1
ATOM 760 C C . ALA A 1 103 ? -9.967 -3.828 5.860 1.00 86.31 103 ALA A C 1
ATOM 762 O O . ALA A 1 103 ? -11.186 -3.753 6.009 1.00 86.31 103 ALA A O 1
ATOM 763 N N . SER A 1 104 ? -9.126 -3.016 6.512 1.00 84.31 104 SER A N 1
ATOM 764 C CA . SER A 1 104 ? -9.555 -2.024 7.514 1.00 84.31 104 SER A CA 1
ATOM 765 C C . SER A 1 104 ? -10.440 -0.914 6.936 1.00 84.31 104 SER A C 1
ATOM 767 O O . SER A 1 104 ? -11.289 -0.374 7.643 1.00 84.31 104 SER A O 1
ATOM 769 N N . LEU A 1 105 ? -10.270 -0.587 5.654 1.00 85.62 105 LEU A N 1
ATOM 770 C CA . LEU A 1 105 ? -11.060 0.408 4.924 1.00 85.62 105 LEU A CA 1
ATOM 771 C C . LEU A 1 105 ? -12.317 -0.185 4.266 1.00 85.62 105 LEU A C 1
ATOM 773 O O . LEU A 1 105 ? -12.986 0.507 3.499 1.00 85.62 105 LEU A O 1
ATOM 777 N N . ASN A 1 106 ? -12.651 -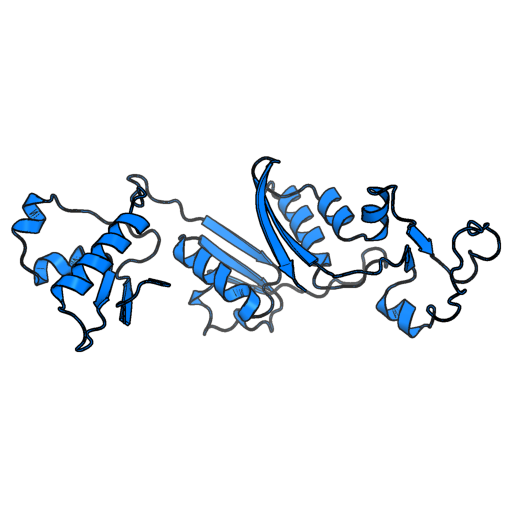1.447 4.562 1.00 87.75 106 ASN A N 1
ATOM 778 C CA . ASN A 1 106 ? -13.731 -2.190 3.907 1.00 87.75 106 ASN A CA 1
ATOM 779 C C . ASN A 1 106 ? -13.558 -2.253 2.373 1.00 87.75 106 ASN A C 1
ATOM 781 O O . ASN A 1 106 ? -14.515 -2.117 1.600 1.00 87.75 106 ASN A O 1
ATOM 785 N N . ILE A 1 107 ? -12.307 -2.426 1.941 1.00 92.50 107 ILE A N 1
ATOM 786 C CA . ILE A 1 107 ? -11.913 -2.636 0.552 1.00 92.50 107 ILE A CA 1
ATOM 787 C C . ILE A 1 107 ? -11.554 -4.110 0.380 1.00 92.50 107 ILE A C 1
ATOM 789 O O . ILE A 1 107 ? -10.640 -4.625 1.022 1.00 92.50 107 ILE A O 1
ATOM 793 N N . GLU A 1 108 ? -12.273 -4.786 -0.504 1.00 92.50 108 GLU A N 1
ATOM 794 C CA . GLU A 1 108 ? -11.966 -6.154 -0.898 1.00 92.50 108 GLU A CA 1
ATOM 795 C C . GLU A 1 108 ? -10.836 -6.196 -1.918 1.00 92.50 108 GLU A C 1
ATOM 797 O O . GLU A 1 108 ? -10.805 -5.417 -2.872 1.00 92.50 108 GLU A O 1
ATOM 802 N N . MET A 1 109 ? -9.924 -7.141 -1.720 1.00 94.25 109 MET A N 1
ATOM 803 C CA . MET A 1 109 ? -8.783 -7.354 -2.599 1.00 94.25 109 MET A CA 1
ATOM 804 C C . MET A 1 109 ? -9.024 -8.598 -3.451 1.00 94.25 109 MET A C 1
ATOM 806 O O . MET A 1 109 ? -9.142 -9.699 -2.913 1.00 94.25 109 MET A O 1
ATOM 810 N N . VAL A 1 110 ? -9.063 -8.430 -4.771 1.00 95.50 110 VAL A N 1
ATOM 811 C CA . VAL A 1 110 ? -9.022 -9.531 -5.742 1.00 95.50 110 VAL A CA 1
ATOM 812 C C . VAL A 1 110 ? -7.591 -9.642 -6.241 1.00 95.50 110 VAL A C 1
ATOM 814 O O . VAL A 1 110 ? -7.056 -8.698 -6.825 1.00 95.50 110 VAL A O 1
ATOM 817 N N . VAL A 1 111 ? -6.947 -10.769 -5.968 1.00 93.94 111 VAL A N 1
ATOM 818 C CA . VAL A 1 111 ? -5.521 -10.961 -6.241 1.00 93.94 111 VAL A CA 1
ATOM 819 C C . VAL A 1 111 ? -5.351 -11.717 -7.550 1.00 93.94 111 VAL A C 1
ATOM 821 O O . VAL A 1 111 ? -5.885 -12.811 -7.686 1.00 93.94 111 VAL A O 1
ATOM 824 N N . PHE A 1 112 ? -4.574 -11.157 -8.472 1.00 93.06 112 PHE A N 1
ATOM 825 C CA . PHE A 1 112 ? -4.136 -11.797 -9.706 1.00 93.06 112 PHE A CA 1
ATOM 826 C C . PHE A 1 112 ? -2.643 -12.096 -9.595 1.00 93.06 112 PHE A C 1
ATOM 828 O O . PHE A 1 112 ? -1.823 -11.173 -9.567 1.00 93.06 112 PHE A O 1
ATOM 835 N N . ASP A 1 113 ? -2.291 -13.372 -9.483 1.00 91.62 113 ASP A N 1
ATOM 836 C CA . ASP A 1 113 ? -0.899 -13.793 -9.313 1.00 91.62 113 ASP A CA 1
ATOM 837 C C . ASP A 1 113 ? -0.687 -15.239 -9.774 1.00 91.62 113 ASP A C 1
ATOM 839 O O . ASP A 1 113 ? -1.646 -15.948 -10.092 1.00 91.62 113 ASP A O 1
ATOM 843 N N . ASP A 1 114 ? 0.567 -15.683 -9.783 1.00 90.12 114 ASP A N 1
ATOM 844 C CA . ASP A 1 114 ? 0.928 -17.050 -10.140 1.00 90.12 114 ASP A CA 1
ATOM 845 C C . ASP A 1 114 ? 0.223 -18.069 -9.233 1.00 90.12 114 ASP A C 1
ATOM 847 O O . ASP A 1 114 ? 0.128 -17.891 -8.020 1.00 90.12 114 ASP A O 1
ATOM 851 N N . SER A 1 115 ? -0.248 -19.178 -9.804 1.00 91.75 115 SER A N 1
ATOM 852 C CA . SER A 1 115 ? -0.968 -20.217 -9.050 1.00 91.75 115 SER A CA 1
ATOM 853 C C . SER A 1 115 ? -0.202 -20.764 -7.833 1.00 91.75 115 SER A C 1
ATOM 855 O O . SER A 1 115 ? -0.821 -21.166 -6.846 1.00 91.75 115 SER A O 1
ATOM 857 N N . SER A 1 116 ? 1.134 -20.746 -7.875 1.00 91.25 116 SER A N 1
ATOM 858 C CA . SER A 1 116 ? 2.015 -21.200 -6.792 1.00 91.25 116 SER A CA 1
ATOM 859 C C . SER A 1 116 ? 2.284 -20.136 -5.720 1.00 91.25 116 SER A C 1
ATOM 861 O O . SER A 1 116 ? 2.966 -20.409 -4.730 1.00 91.25 116 SER A O 1
ATOM 863 N N . HIS A 1 117 ? 1.763 -18.922 -5.898 1.00 92.38 117 HIS A N 1
ATOM 864 C CA . HIS A 1 117 ? 2.001 -17.801 -5.001 1.00 92.38 117 HIS A CA 1
ATOM 865 C C . HIS A 1 117 ? 1.383 -18.044 -3.616 1.00 92.38 117 HIS A C 1
ATOM 867 O O . HIS A 1 117 ? 0.238 -18.462 -3.505 1.00 92.38 117 HIS A O 1
ATOM 873 N N . TRP A 1 118 ? 2.102 -17.701 -2.541 1.00 93.31 118 TRP A N 1
ATOM 874 C CA . TRP A 1 118 ? 1.699 -17.970 -1.148 1.00 93.31 118 TRP A CA 1
ATOM 875 C C . TRP A 1 118 ? 0.311 -17.424 -0.779 1.00 93.31 118 TRP A C 1
ATOM 877 O O . TRP A 1 118 ? -0.374 -17.981 0.072 1.00 93.31 118 TRP A O 1
ATOM 887 N N . LEU A 1 119 ? -0.118 -16.339 -1.428 1.00 93.00 119 LEU A N 1
ATOM 888 C CA . LEU A 1 119 ? -1.418 -15.712 -1.185 1.00 93.00 119 LEU A CA 1
ATOM 889 C C . LEU A 1 119 ? -2.594 -16.569 -1.700 1.00 93.00 119 LEU A C 1
ATOM 891 O O . LEU A 1 119 ? -3.739 -16.271 -1.364 1.00 93.00 119 LEU A O 1
ATOM 895 N N . SER A 1 120 ? -2.340 -17.633 -2.472 1.00 94.75 120 SER A N 1
ATOM 896 C CA . SER A 1 120 ? -3.352 -18.613 -2.881 1.00 94.75 120 SER A CA 1
ATOM 897 C C . SER A 1 120 ? -3.766 -19.556 -1.742 1.00 94.75 120 SER A C 1
ATOM 899 O O . SER A 1 120 ? -4.888 -20.059 -1.764 1.00 94.75 120 SER A O 1
ATOM 901 N N . ASP A 1 121 ? -2.933 -19.719 -0.708 1.00 94.62 121 ASP A N 1
ATOM 902 C CA . ASP A 1 121 ? -3.210 -20.579 0.447 1.00 94.62 121 ASP A CA 1
ATOM 903 C C . ASP A 1 121 ? -4.390 -20.041 1.285 1.00 94.62 121 ASP A C 1
ATOM 905 O O . ASP A 1 121 ? -4.538 -18.833 1.513 1.00 94.62 121 ASP A O 1
ATOM 909 N N . ASP A 1 122 ? -5.237 -20.952 1.766 1.00 93.81 122 ASP A N 1
ATOM 910 C CA . ASP A 1 122 ? -6.397 -20.651 2.607 1.00 93.81 122 ASP A CA 1
ATOM 911 C C . ASP A 1 122 ? -6.012 -19.993 3.945 1.00 93.81 122 ASP A C 1
ATOM 913 O O . ASP A 1 122 ? -6.793 -19.203 4.486 1.00 93.81 122 ASP A O 1
ATOM 917 N N . ALA A 1 123 ? -4.793 -20.220 4.449 1.00 93.25 123 ALA A N 1
ATOM 918 C CA . ALA A 1 123 ? -4.260 -19.533 5.629 1.00 93.25 123 ALA A CA 1
ATOM 919 C C . ALA A 1 123 ? -4.289 -17.996 5.482 1.00 93.25 123 ALA A C 1
ATOM 921 O O . ALA A 1 123 ? -4.467 -17.272 6.468 1.00 93.25 123 ALA A O 1
ATOM 922 N N . TYR A 1 124 ? -4.184 -17.488 4.250 1.00 90.75 124 TYR A N 1
ATOM 923 C CA . TYR A 1 124 ? -4.206 -16.057 3.933 1.00 90.75 124 TYR A CA 1
ATOM 924 C C . TYR A 1 124 ? -5.525 -15.586 3.315 1.00 90.75 124 TYR A C 1
ATOM 926 O O . TYR A 1 124 ? -5.634 -14.429 2.906 1.00 90.75 124 TYR A O 1
ATOM 934 N N . ARG A 1 125 ? -6.562 -16.434 3.293 1.00 91.00 125 ARG A N 1
ATOM 935 C CA . ARG A 1 125 ? -7.880 -16.097 2.732 1.00 91.00 125 ARG A CA 1
ATOM 936 C C . ARG A 1 125 ? -8.499 -14.847 3.353 1.00 91.00 125 ARG A C 1
ATOM 938 O O . ARG A 1 125 ? -9.199 -14.119 2.678 1.00 91.00 125 ARG A O 1
ATOM 945 N N . HIS A 1 126 ? -8.207 -14.552 4.616 1.00 88.12 126 HIS A N 1
ATOM 946 C CA . HIS A 1 126 ? -8.697 -13.348 5.294 1.00 88.12 126 HIS A CA 1
ATOM 947 C C . HIS A 1 126 ? -8.118 -12.028 4.740 1.00 88.12 126 HIS A C 1
ATOM 949 O O . HIS A 1 126 ? -8.624 -10.962 5.080 1.00 88.12 126 HIS A O 1
ATOM 955 N N . LEU A 1 127 ? -7.068 -12.078 3.910 1.00 88.19 127 LEU A N 1
ATOM 956 C CA . LEU A 1 127 ? -6.439 -10.903 3.292 1.00 88.19 127 LEU A CA 1
ATOM 957 C C . LEU A 1 127 ? -6.981 -10.585 1.889 1.00 88.19 127 LEU A C 1
ATOM 959 O O . LEU A 1 127 ? -6.589 -9.575 1.305 1.00 88.19 127 LEU A O 1
ATOM 963 N N . ARG A 1 128 ? -7.850 -11.434 1.331 1.00 92.06 128 ARG A N 1
ATOM 964 C CA . ARG A 1 128 ? -8.384 -11.300 -0.030 1.00 92.06 128 ARG A CA 1
ATOM 965 C C . ARG A 1 128 ? -9.834 -11.761 -0.110 1.00 92.06 128 ARG A C 1
ATOM 967 O O . ARG A 1 128 ? -10.261 -12.644 0.616 1.00 92.06 128 ARG A O 1
ATOM 974 N N . GLU A 1 129 ? -10.584 -11.192 -1.035 1.00 94.69 129 GLU A N 1
ATOM 975 C CA . GLU A 1 129 ? -11.894 -11.721 -1.420 1.00 94.69 129 GLU A CA 1
ATOM 976 C C . GLU A 1 129 ? -11.711 -12.968 -2.292 1.00 94.69 129 GLU A C 1
ATOM 978 O O . GLU A 1 129 ? -12.306 -14.017 -2.048 1.00 94.69 129 GLU A O 1
ATOM 983 N N . GLU A 1 130 ? -10.829 -12.862 -3.284 1.00 95.69 130 GLU A N 1
ATOM 984 C CA . GLU A 1 130 ? -10.644 -13.869 -4.320 1.00 95.69 130 GLU A CA 1
ATOM 985 C C . GLU A 1 130 ? -9.178 -13.915 -4.764 1.00 95.69 130 GLU A C 1
ATOM 987 O O . GLU A 1 130 ? -8.454 -12.919 -4.694 1.00 95.69 130 GLU A O 1
ATOM 992 N N . PHE A 1 131 ? -8.732 -15.101 -5.176 1.00 96.25 131 PHE A N 1
ATOM 993 C CA . PHE A 1 131 ? -7.447 -15.303 -5.836 1.00 96.25 131 PHE A CA 1
ATOM 994 C C . PHE A 1 131 ? -7.722 -15.867 -7.217 1.00 96.25 131 PHE A C 1
ATOM 996 O O . PHE A 1 131 ? -8.312 -16.940 -7.340 1.00 96.25 131 PHE A O 1
ATOM 1003 N N . VAL A 1 132 ? -7.295 -15.133 -8.230 1.00 95.88 132 VAL A N 1
ATOM 1004 C CA . VAL A 1 132 ? -7.442 -15.477 -9.633 1.00 95.88 132 VAL A CA 1
ATOM 1005 C C . VAL A 1 132 ? -6.051 -15.840 -10.144 1.00 95.88 132 VAL A C 1
ATOM 1007 O O . VAL A 1 132 ? -5.225 -14.943 -10.324 1.00 95.88 132 VAL A O 1
ATOM 1010 N N . PRO A 1 133 ? -5.757 -17.135 -10.358 1.00 93.06 133 PRO A N 1
ATOM 1011 C CA . PRO A 1 133 ? -4.490 -17.539 -10.940 1.00 93.06 133 PRO A CA 1
ATOM 1012 C C . PRO A 1 133 ? -4.301 -16.862 -12.297 1.00 93.06 133 PRO A C 1
ATOM 1014 O O . PRO A 1 133 ? -5.155 -16.970 -13.179 1.00 93.06 133 PRO A O 1
ATOM 1017 N N . LEU A 1 134 ? -3.185 -16.164 -12.450 1.00 86.56 134 LEU A N 1
ATOM 1018 C CA . LEU A 1 134 ? -2.784 -15.496 -13.674 1.00 86.56 134 LEU A CA 1
ATOM 1019 C C . LEU A 1 134 ? -1.407 -16.017 -14.069 1.00 86.56 134 LEU A C 1
ATOM 1021 O O . LEU A 1 134 ? -0.518 -16.150 -13.231 1.00 86.56 134 LEU A O 1
ATOM 1025 N N . GLU A 1 135 ? -1.221 -16.309 -15.353 1.00 81.62 135 GLU A N 1
ATOM 1026 C CA . GLU A 1 135 ? 0.103 -16.621 -15.870 1.00 81.62 135 GLU A CA 1
ATOM 1027 C C . GLU A 1 135 ? 0.958 -15.344 -15.849 1.00 81.62 135 GLU A C 1
ATOM 1029 O O . GLU A 1 135 ? 0.772 -14.432 -16.653 1.00 81.62 135 GLU A O 1
ATOM 1034 N N . MET A 1 136 ? 1.879 -15.272 -14.887 1.00 69.94 136 MET A N 1
ATOM 1035 C CA . MET A 1 136 ? 2.777 -14.125 -14.691 1.00 69.94 136 MET A CA 1
ATOM 1036 C C . MET A 1 136 ? 3.990 -14.168 -15.635 1.00 69.94 136 MET A C 1
ATOM 1038 O O . MET A 1 136 ? 4.775 -13.219 -15.705 1.00 69.94 136 MET A O 1
ATOM 1042 N N . THR A 1 137 ? 4.154 -15.265 -16.382 1.00 62.69 137 THR A N 1
ATOM 1043 C CA . THR A 1 137 ? 5.140 -15.395 -17.450 1.00 62.69 137 THR A CA 1
ATOM 1044 C C . THR A 1 137 ? 4.629 -14.701 -18.702 1.00 62.69 137 THR A C 1
ATOM 1046 O O . THR A 1 137 ? 3.770 -15.202 -19.419 1.00 62.69 137 THR A O 1
ATOM 1049 N N . MET A 1 138 ? 5.185 -13.528 -18.999 1.00 51.72 138 MET A N 1
ATOM 1050 C CA . MET A 1 138 ? 4.988 -12.907 -20.303 1.00 51.72 138 MET A CA 1
ATOM 1051 C C . MET A 1 138 ? 5.536 -13.853 -21.383 1.00 51.72 138 MET A C 1
ATOM 1053 O O . MET A 1 138 ? 6.744 -14.086 -21.469 1.00 51.72 138 MET A O 1
ATOM 1057 N N . VAL A 1 139 ? 4.647 -14.414 -22.205 1.00 41.75 139 VAL A N 1
ATOM 1058 C CA . VAL A 1 139 ? 5.033 -15.114 -23.430 1.00 41.75 139 VAL A CA 1
ATOM 1059 C C . VAL A 1 139 ? 5.685 -14.087 -24.357 1.00 41.75 139 VAL A C 1
ATOM 1061 O O . VAL A 1 139 ? 5.129 -13.021 -24.613 1.00 41.75 139 VAL A O 1
ATOM 1064 N N . TRP A 1 140 ? 6.871 -14.434 -24.850 1.00 41.88 140 TRP A N 1
ATOM 1065 C CA . TRP A 1 140 ? 7.811 -13.702 -25.711 1.00 41.88 140 TRP A CA 1
ATOM 1066 C C . TRP A 1 140 ? 7.257 -13.122 -27.035 1.00 41.88 140 TRP A C 1
ATOM 1068 O O . TRP A 1 140 ? 8.022 -12.818 -27.945 1.00 41.88 140 TRP A O 1
ATOM 1078 N N . THR A 1 141 ? 5.941 -12.991 -27.200 1.00 37.19 141 THR A N 1
ATOM 1079 C CA . THR A 1 141 ? 5.281 -12.613 -28.459 1.00 37.19 141 THR A CA 1
ATOM 1080 C C . THR A 1 141 ? 5.080 -11.105 -28.657 1.00 37.19 141 THR A C 1
ATOM 1082 O O . THR A 1 141 ? 4.468 -10.706 -29.644 1.00 37.19 141 THR A O 1
ATOM 1085 N N . TRP A 1 142 ? 5.596 -10.252 -27.768 1.00 39.78 142 TRP A N 1
ATOM 1086 C CA . TRP A 1 142 ? 5.760 -8.810 -28.021 1.00 39.78 142 TRP A CA 1
ATOM 1087 C C . TRP A 1 142 ? 7.218 -8.531 -28.420 1.00 39.78 142 TRP A C 1
ATOM 1089 O O . TRP A 1 142 ? 8.097 -9.258 -27.954 1.00 39.78 142 TRP A O 1
ATOM 1099 N N . PRO A 1 143 ? 7.498 -7.555 -29.314 1.00 38.94 143 PRO A N 1
ATOM 1100 C CA . PRO A 1 143 ? 8.825 -7.385 -29.901 1.00 38.94 143 PRO A CA 1
ATOM 1101 C C . PRO A 1 143 ? 9.901 -7.316 -28.812 1.00 38.94 143 PRO A C 1
ATOM 1103 O O . PRO A 1 143 ? 9.762 -6.627 -27.805 1.00 38.94 143 PRO A O 1
ATOM 1106 N N . SER A 1 144 ? 10.929 -8.127 -29.030 1.00 39.97 144 SER A N 1
ATOM 1107 C CA . SER A 1 144 ? 11.869 -8.746 -28.092 1.00 39.97 144 SER A CA 1
ATOM 1108 C C . SER A 1 144 ? 12.830 -7.803 -27.347 1.00 39.97 144 SER A C 1
ATOM 1110 O O . SER A 1 144 ? 14.025 -8.082 -27.286 1.00 39.97 144 SER A O 1
ATOM 1112 N N . GLU A 1 145 ? 12.360 -6.683 -26.800 1.00 45.50 145 GLU A N 1
ATOM 1113 C CA . GLU A 1 145 ? 13.256 -5.594 -26.379 1.00 45.50 145 GLU A CA 1
ATOM 1114 C C . GLU A 1 145 ? 13.236 -5.200 -24.899 1.00 45.50 145 GLU A C 1
ATOM 1116 O O . GLU A 1 145 ? 14.005 -4.318 -24.533 1.00 45.50 145 GLU A O 1
ATOM 1121 N N . LEU A 1 146 ? 12.487 -5.849 -24.001 1.00 43.12 146 LEU A N 1
ATOM 1122 C CA . LEU A 1 146 ? 12.544 -5.484 -22.576 1.00 43.12 146 LEU A CA 1
ATOM 1123 C C . LEU A 1 146 ? 12.546 -6.690 -21.623 1.00 43.12 146 LEU A C 1
ATOM 1125 O O . LEU A 1 146 ? 11.614 -7.487 -21.577 1.00 43.12 146 LEU A O 1
ATOM 1129 N N . GLN A 1 147 ? 13.601 -6.778 -20.811 1.00 41.25 147 GLN A N 1
ATOM 1130 C CA . GLN A 1 147 ? 13.833 -7.809 -19.798 1.00 41.25 147 GLN A CA 1
ATOM 1131 C C . GLN A 1 147 ? 13.733 -7.204 -18.385 1.00 41.25 147 GLN A C 1
ATOM 1133 O O . GLN A 1 147 ? 14.690 -6.599 -17.911 1.00 41.25 147 GLN A O 1
ATOM 1138 N N . ARG A 1 148 ? 12.582 -7.383 -17.714 1.00 42.56 148 ARG A N 1
ATOM 1139 C CA . ARG A 1 148 ? 12.423 -7.655 -16.261 1.00 42.56 148 ARG A CA 1
ATOM 1140 C C . ARG A 1 148 ? 10.934 -7.858 -15.933 1.00 42.56 148 ARG A C 1
ATOM 1142 O O . ARG A 1 148 ? 10.113 -6.995 -16.227 1.00 42.56 148 ARG A O 1
ATOM 1149 N N . VAL A 1 149 ? 10.602 -8.989 -15.307 1.00 42.41 149 VAL A N 1
ATOM 1150 C CA . VAL A 1 149 ? 9.216 -9.450 -15.063 1.00 42.41 149 VAL A CA 1
ATOM 1151 C C . VAL A 1 149 ? 8.443 -8.562 -14.073 1.00 42.41 149 VAL A C 1
ATOM 1153 O O . VAL A 1 149 ? 7.240 -8.403 -14.225 1.00 42.41 149 VAL A O 1
ATOM 1156 N N . ASP A 1 150 ? 9.118 -7.927 -13.109 1.00 50.75 150 ASP A N 1
ATOM 1157 C CA . ASP A 1 150 ? 8.446 -7.130 -12.062 1.00 50.75 150 ASP A CA 1
ATOM 1158 C C . ASP A 1 150 ? 7.986 -5.747 -12.585 1.00 50.75 150 ASP A C 1
ATOM 1160 O O . ASP A 1 150 ? 6.876 -5.293 -12.329 1.00 50.75 150 ASP A O 1
ATOM 1164 N N . GLU A 1 151 ? 8.798 -5.087 -13.421 1.00 56.12 151 GLU A N 1
ATOM 1165 C CA . GLU A 1 151 ? 8.484 -3.743 -13.931 1.00 56.12 151 GLU A CA 1
ATOM 1166 C C . GLU A 1 151 ? 7.492 -3.776 -15.111 1.00 56.12 151 GLU A C 1
ATOM 1168 O O . GLU A 1 151 ? 6.644 -2.890 -15.229 1.00 56.12 151 GLU A O 1
ATOM 1173 N N . HIS A 1 152 ? 7.511 -4.815 -15.958 1.00 62.06 152 HIS A N 1
ATOM 1174 C CA . HIS A 1 152 ? 6.605 -4.919 -17.117 1.00 62.06 152 HIS A CA 1
ATOM 1175 C C . HIS A 1 152 ? 5.122 -4.955 -16.752 1.00 62.06 152 HIS A C 1
ATOM 1177 O O . HIS A 1 152 ? 4.288 -4.411 -17.487 1.00 62.06 152 HIS A O 1
ATOM 1183 N N . LEU A 1 153 ? 4.793 -5.538 -15.598 1.00 72.69 153 LEU A N 1
ATOM 1184 C CA . LEU A 1 153 ? 3.418 -5.587 -15.121 1.00 72.69 153 LEU A CA 1
ATOM 1185 C C . LEU A 1 153 ? 2.842 -4.186 -14.950 1.00 72.69 153 LEU A C 1
ATOM 1187 O O . LEU A 1 153 ? 1.688 -3.979 -15.296 1.00 72.69 153 LEU A O 1
ATOM 1191 N N . HIS A 1 154 ? 3.633 -3.197 -14.526 1.00 78.50 154 HIS A N 1
ATOM 1192 C CA . HIS A 1 154 ? 3.125 -1.837 -14.359 1.00 78.50 154 HIS A CA 1
ATOM 1193 C C . HIS A 1 154 ? 2.625 -1.236 -15.681 1.00 78.50 154 HIS A C 1
ATOM 1195 O O . HIS A 1 154 ? 1.525 -0.691 -15.724 1.00 78.50 154 HIS A O 1
ATOM 1201 N N . THR A 1 155 ? 3.366 -1.396 -16.783 1.00 79.00 155 THR A N 1
ATOM 1202 C CA . THR A 1 155 ? 2.914 -0.918 -18.100 1.00 79.00 155 THR A CA 1
ATOM 1203 C C . THR A 1 155 ? 1.633 -1.634 -18.538 1.00 79.00 155 THR A C 1
ATOM 1205 O O . THR A 1 155 ? 0.708 -0.976 -19.021 1.00 79.00 155 THR A O 1
ATOM 1208 N N . ILE A 1 156 ? 1.533 -2.953 -18.336 1.00 81.56 156 ILE A N 1
ATOM 1209 C CA . ILE A 1 156 ? 0.316 -3.726 -18.648 1.00 81.56 156 ILE A CA 1
ATOM 1210 C C . ILE A 1 156 ? -0.867 -3.261 -17.788 1.00 81.56 156 ILE A C 1
ATOM 1212 O O . ILE A 1 156 ? -1.958 -3.036 -18.314 1.00 81.56 156 ILE A O 1
ATOM 1216 N N . ILE A 1 157 ? -0.656 -3.095 -16.480 1.00 85.94 157 ILE A N 1
ATOM 1217 C CA . ILE A 1 157 ? -1.666 -2.651 -15.512 1.00 85.94 157 ILE A CA 1
ATOM 1218 C C . ILE A 1 157 ? -2.184 -1.274 -15.906 1.00 85.94 157 ILE A C 1
ATOM 1220 O O . ILE A 1 157 ? -3.395 -1.082 -15.952 1.00 85.94 157 ILE A O 1
ATOM 1224 N N . VAL A 1 158 ? -1.294 -0.337 -16.246 1.00 86.81 158 VAL A N 1
ATOM 1225 C CA . VAL A 1 158 ? -1.691 1.009 -16.665 1.00 86.81 158 VAL A CA 1
ATOM 1226 C C . VAL A 1 158 ? -2.518 0.958 -17.953 1.00 86.81 158 VAL A C 1
ATOM 1228 O O . VAL A 1 158 ? -3.603 1.534 -17.982 1.00 86.81 158 VAL A O 1
ATOM 1231 N N . HIS A 1 159 ? -2.081 0.220 -18.981 1.00 87.19 159 HIS A N 1
ATOM 1232 C CA . HIS A 1 159 ? -2.861 0.066 -20.218 1.00 87.19 159 HIS A CA 1
ATOM 1233 C C . HIS A 1 159 ? -4.236 -0.561 -19.961 1.00 87.19 159 HIS A C 1
ATOM 1235 O O . HIS A 1 159 ? -5.246 -0.067 -20.462 1.00 87.19 159 HIS A O 1
ATOM 1241 N N . THR A 1 160 ? -4.283 -1.629 -19.165 1.00 88.50 160 THR A N 1
ATOM 1242 C CA . THR A 1 160 ? -5.524 -2.336 -18.826 1.00 88.50 160 THR A CA 1
ATOM 1243 C C . THR A 1 160 ? -6.463 -1.425 -18.042 1.00 88.50 160 THR A C 1
ATOM 1245 O O . THR A 1 160 ? -7.639 -1.310 -18.375 1.00 88.50 160 THR A O 1
ATOM 1248 N N . ALA A 1 161 ? -5.943 -0.706 -17.045 1.00 91.00 161 ALA A N 1
ATOM 1249 C CA . ALA A 1 161 ? -6.704 0.260 -16.267 1.00 91.00 161 ALA A CA 1
ATOM 1250 C C . ALA A 1 161 ? -7.283 1.371 -17.154 1.00 91.00 161 ALA A C 1
ATOM 1252 O O . ALA A 1 161 ? -8.463 1.691 -17.018 1.00 91.00 161 ALA A O 1
ATOM 1253 N N . THR A 1 162 ? -6.509 1.902 -18.108 1.00 91.62 162 THR A N 1
ATOM 1254 C CA . THR A 1 162 ? -7.007 2.879 -19.088 1.00 91.62 162 THR A CA 1
ATOM 1255 C C . THR A 1 162 ? -8.122 2.298 -19.959 1.00 91.62 162 THR A C 1
ATOM 1257 O O . THR A 1 162 ? -9.158 2.942 -20.117 1.00 91.62 162 THR A O 1
ATOM 1260 N N . GLN A 1 163 ? -7.959 1.081 -20.491 1.00 92.06 163 GLN A N 1
ATOM 1261 C CA . GLN A 1 163 ? -8.986 0.421 -21.315 1.00 92.06 163 GLN A CA 1
ATOM 1262 C C . GLN A 1 163 ? -10.287 0.167 -20.544 1.00 92.06 163 GLN A C 1
ATOM 1264 O O . GLN A 1 163 ? -11.373 0.283 -21.108 1.00 92.06 163 GLN A O 1
ATOM 1269 N N . LEU A 1 164 ? -10.181 -0.140 -19.250 1.00 92.25 164 LEU A N 1
ATOM 1270 C CA . LEU A 1 164 ? -11.320 -0.338 -18.352 1.00 92.25 164 LEU A CA 1
ATOM 1271 C C . LEU A 1 164 ? -11.909 0.979 -17.810 1.00 92.25 164 LEU A C 1
ATOM 1273 O O . LEU A 1 164 ? -12.883 0.948 -17.058 1.00 92.25 164 LEU A O 1
ATOM 1277 N N . GLY A 1 165 ? -11.343 2.136 -18.169 1.00 93.31 165 GLY A N 1
ATOM 1278 C CA . GLY A 1 165 ? -11.808 3.447 -17.707 1.00 93.31 165 GLY A CA 1
ATOM 1279 C C . GLY A 1 165 ? -11.492 3.746 -16.237 1.00 93.31 165 GLY A C 1
ATOM 1280 O O . GLY A 1 165 ? -12.127 4.612 -15.630 1.00 93.31 165 GLY A O 1
ATOM 1281 N N . PHE A 1 166 ? -10.529 3.042 -15.638 1.00 91.44 166 PHE A N 1
ATOM 1282 C CA . PHE A 1 166 ? -10.057 3.333 -14.289 1.00 91.44 166 PHE A CA 1
ATOM 1283 C C . PHE A 1 166 ? -9.142 4.558 -14.264 1.00 91.44 166 PHE A C 1
ATOM 1285 O O . PHE A 1 166 ? -8.423 4.862 -15.216 1.00 91.44 166 PHE A O 1
ATOM 1292 N N . LYS A 1 167 ? -9.144 5.258 -13.125 1.00 89.00 167 LYS A N 1
ATOM 1293 C CA . LYS A 1 167 ? -8.212 6.360 -12.875 1.00 89.00 167 LYS A CA 1
ATOM 1294 C C . LYS A 1 167 ? -6.798 5.796 -12.752 1.00 89.00 167 LYS A C 1
ATOM 1296 O O . LYS A 1 167 ? -6.523 5.027 -11.836 1.00 89.00 167 LYS A O 1
ATOM 1301 N N . THR A 1 168 ? -5.918 6.191 -13.660 1.00 89.62 168 THR A N 1
ATOM 1302 C CA . THR A 1 168 ? -4.511 5.786 -13.690 1.00 89.62 168 THR A CA 1
ATOM 1303 C C . THR A 1 168 ? -3.684 6.867 -14.388 1.00 89.62 168 THR A C 1
ATOM 1305 O O . THR A 1 168 ? -4.243 7.746 -15.049 1.00 89.62 168 THR A O 1
ATOM 1308 N N . SER A 1 169 ? -2.361 6.811 -14.244 1.00 87.25 169 SER A N 1
ATOM 1309 C CA . SER A 1 169 ? -1.449 7.619 -15.058 1.00 87.25 169 SER A CA 1
ATOM 1310 C C . SER A 1 169 ? -1.575 7.244 -16.539 1.00 87.25 169 SER A C 1
ATOM 1312 O O . SER A 1 169 ? -1.914 6.100 -16.841 1.00 87.25 169 SER A O 1
ATOM 1314 N N . PRO A 1 170 ? -1.274 8.151 -17.481 1.00 88.12 170 PRO A N 1
ATOM 1315 C CA . PRO A 1 170 ? -1.286 7.806 -18.896 1.00 88.12 170 PRO A CA 1
ATOM 1316 C C . PRO A 1 170 ? -0.274 6.686 -19.219 1.00 88.12 170 PRO A C 1
ATOM 1318 O O . PRO A 1 170 ? 0.838 6.712 -18.675 1.00 88.12 170 PRO A O 1
ATOM 1321 N N . PRO A 1 171 ? -0.598 5.716 -20.096 1.00 84.75 171 PRO A N 1
ATOM 1322 C CA . PRO A 1 171 ? 0.308 4.617 -20.441 1.00 84.75 171 PRO A CA 1
ATOM 1323 C C . PRO A 1 171 ? 1.689 5.060 -20.939 1.00 84.75 171 PRO A C 1
ATOM 1325 O O . PRO A 1 171 ? 2.703 4.435 -20.613 1.00 84.75 171 PRO A O 1
ATOM 1328 N N . GLU A 1 172 ? 1.755 6.183 -21.655 1.00 84.88 172 GLU A N 1
ATOM 1329 C CA . GLU A 1 172 ? 3.004 6.796 -22.104 1.00 84.88 172 GLU A CA 1
ATOM 1330 C C . GLU A 1 172 ? 3.925 7.194 -20.944 1.00 84.88 172 GLU A C 1
ATOM 1332 O O . GLU A 1 172 ? 5.145 7.100 -21.079 1.00 84.88 172 GLU A O 1
ATOM 1337 N N . SER A 1 173 ? 3.365 7.569 -19.789 1.00 86.19 173 SER A N 1
ATOM 1338 C CA . SER A 1 173 ? 4.142 7.934 -18.599 1.00 86.19 173 SER A CA 1
ATOM 1339 C C . SER A 1 173 ? 4.805 6.709 -17.968 1.00 86.19 173 SER A C 1
ATOM 1341 O O . SER A 1 173 ? 5.968 6.781 -17.576 1.00 86.19 173 SER A O 1
ATOM 1343 N N . GLY A 1 174 ? 4.104 5.569 -17.930 1.00 79.31 174 GLY A N 1
ATOM 1344 C CA . GLY A 1 174 ? 4.671 4.301 -17.457 1.00 79.31 174 GLY A CA 1
ATOM 1345 C C . GLY A 1 174 ? 5.829 3.830 -18.341 1.00 79.31 174 GLY A C 1
ATOM 1346 O O . GLY A 1 174 ? 6.922 3.553 -17.846 1.00 79.31 174 GLY A O 1
ATOM 1347 N N . GLY A 1 175 ? 5.625 3.838 -19.663 1.00 76.75 175 GLY A N 1
ATOM 1348 C CA . GLY A 1 175 ? 6.666 3.462 -20.624 1.00 76.75 175 GLY A CA 1
ATOM 1349 C C . GLY A 1 175 ? 7.864 4.422 -20.650 1.00 76.75 175 GLY A C 1
ATOM 1350 O O . GLY A 1 175 ? 8.992 3.995 -20.903 1.00 76.75 175 GLY A O 1
ATOM 1351 N N . LEU A 1 176 ? 7.640 5.713 -20.384 1.00 84.00 176 LEU A N 1
ATOM 1352 C CA . LEU A 1 176 ? 8.701 6.709 -20.233 1.00 84.00 176 LEU A CA 1
ATOM 1353 C C . LEU A 1 176 ? 9.538 6.427 -18.981 1.00 84.00 176 LEU A C 1
ATOM 1355 O O . LEU A 1 176 ? 10.749 6.279 -19.104 1.00 84.00 176 LEU A O 1
ATOM 1359 N N . ALA A 1 177 ? 8.899 6.268 -17.816 1.00 83.62 177 ALA A N 1
ATOM 1360 C CA . ALA A 1 177 ? 9.576 6.075 -16.532 1.00 83.62 177 ALA A CA 1
ATOM 1361 C C . ALA A 1 177 ? 10.460 4.814 -16.484 1.00 83.62 177 ALA A C 1
ATOM 1363 O O . ALA A 1 177 ? 11.538 4.841 -15.893 1.00 83.62 177 ALA A O 1
ATOM 1364 N N . GLN A 1 178 ? 10.038 3.730 -17.142 1.00 77.94 178 GLN A N 1
ATOM 1365 C CA . GLN A 1 178 ? 10.792 2.469 -17.198 1.00 77.94 178 GLN A CA 1
ATOM 1366 C C . GLN A 1 178 ? 11.959 2.497 -18.190 1.00 77.94 178 GLN A C 1
ATOM 1368 O O . GLN A 1 178 ? 12.876 1.681 -18.109 1.00 77.94 178 GLN A O 1
ATOM 1373 N N . ASN A 1 179 ? 11.952 3.427 -19.146 1.00 80.44 179 ASN A N 1
ATOM 1374 C CA . ASN A 1 179 ? 13.000 3.515 -20.149 1.00 80.44 179 ASN A CA 1
ATOM 1375 C C . ASN A 1 179 ? 14.036 4.565 -19.743 1.00 80.44 179 ASN A C 1
ATOM 1377 O O . ASN A 1 179 ? 13.872 5.763 -19.981 1.00 80.44 179 ASN A O 1
ATOM 1381 N N . LYS A 1 180 ? 15.155 4.094 -19.185 1.00 81.38 180 LYS A N 1
ATOM 1382 C CA . LYS A 1 180 ? 16.265 4.946 -18.739 1.00 81.38 180 LYS A CA 1
ATOM 1383 C C . LYS A 1 180 ? 16.726 5.946 -19.807 1.00 81.38 180 LYS A C 1
ATOM 1385 O O . LYS A 1 180 ? 16.930 7.112 -19.485 1.00 81.38 180 LYS A O 1
ATOM 1390 N N . PHE A 1 181 ? 16.856 5.524 -21.069 1.00 83.81 181 PHE A N 1
ATOM 1391 C CA . PHE A 1 181 ? 17.278 6.414 -22.155 1.00 83.81 181 PHE A CA 1
ATOM 1392 C C . PHE A 1 181 ? 16.262 7.532 -22.399 1.00 83.81 181 PHE A C 1
ATOM 1394 O O . PHE A 1 181 ? 16.650 8.699 -22.424 1.00 83.81 181 PHE A O 1
ATOM 1401 N N . LYS A 1 182 ? 14.969 7.197 -22.526 1.00 85.00 182 LYS A N 1
ATOM 1402 C CA . LYS A 1 182 ? 13.897 8.184 -22.732 1.00 85.00 182 LYS A CA 1
ATOM 1403 C C . LYS A 1 182 ? 13.774 9.143 -21.547 1.00 85.00 182 LYS A C 1
ATOM 1405 O O . LYS A 1 182 ? 13.664 10.342 -21.773 1.00 85.00 182 LYS A O 1
ATOM 1410 N N . THR A 1 183 ? 13.877 8.649 -20.312 1.00 86.81 183 THR A N 1
ATOM 1411 C CA . THR A 1 183 ? 13.894 9.496 -19.106 1.00 86.81 183 THR A CA 1
ATOM 1412 C C . THR A 1 183 ? 15.056 10.487 -19.134 1.00 86.81 183 THR A C 1
ATOM 1414 O O . THR A 1 183 ? 14.869 11.658 -18.822 1.00 86.81 183 THR A O 1
ATOM 1417 N N . ARG A 1 184 ? 16.251 10.061 -19.564 1.00 85.75 184 ARG A N 1
ATOM 1418 C CA . ARG A 1 184 ? 17.411 10.959 -19.697 1.00 85.75 184 ARG A CA 1
ATOM 1419 C C . ARG A 1 184 ? 17.268 11.982 -20.820 1.00 85.75 184 ARG A C 1
ATOM 1421 O O . ARG A 1 184 ? 17.867 13.038 -20.713 1.00 85.75 184 ARG A O 1
ATOM 1428 N N . GLN A 1 185 ? 16.445 11.734 -21.843 1.00 87.12 185 GLN A N 1
ATOM 1429 C CA . GLN A 1 185 ? 16.157 12.757 -22.862 1.00 87.12 185 GLN A CA 1
ATOM 1430 C C . GLN A 1 185 ? 15.371 13.957 -22.304 1.00 87.12 185 GLN A C 1
ATOM 1432 O O . GLN A 1 185 ? 15.311 14.993 -22.960 1.00 87.12 185 GLN A O 1
ATOM 1437 N N . LEU A 1 186 ? 14.773 13.835 -21.111 1.00 87.44 186 LEU A N 1
ATOM 1438 C CA . LEU A 1 186 ? 14.085 14.941 -20.436 1.00 87.44 186 LEU A CA 1
ATOM 1439 C C . LEU A 1 186 ? 15.049 15.870 -19.682 1.00 87.44 186 LEU A C 1
ATOM 1441 O O . LEU A 1 186 ? 14.675 16.999 -19.376 1.00 87.44 186 LEU A O 1
ATOM 1445 N N . ASP A 1 187 ? 16.266 15.409 -19.377 1.00 83.19 187 ASP A N 1
ATOM 1446 C CA . ASP A 1 187 ? 17.291 16.190 -18.685 1.00 83.19 187 ASP A CA 1
ATOM 1447 C C . ASP A 1 187 ? 18.456 16.488 -19.631 1.00 83.19 187 ASP A C 1
ATOM 1449 O O . ASP A 1 187 ? 19.298 15.638 -19.920 1.00 83.19 187 ASP A O 1
ATOM 1453 N N . THR A 1 188 ? 18.528 17.731 -20.100 1.00 75.44 188 THR A N 1
ATOM 1454 C CA . THR A 1 188 ? 19.570 18.169 -21.034 1.00 75.44 188 THR A CA 1
ATOM 1455 C C . THR A 1 188 ? 20.953 18.306 -20.392 1.00 75.44 188 THR A C 1
ATOM 1457 O O . THR A 1 188 ? 21.919 18.568 -21.107 1.00 75.44 188 THR A O 1
ATOM 1460 N N . ASN A 1 189 ? 21.076 18.162 -19.067 1.00 78.81 189 ASN A N 1
ATOM 1461 C CA . ASN A 1 189 ? 22.337 18.373 -18.349 1.00 78.81 189 ASN A CA 1
ATOM 1462 C C . ASN A 1 189 ? 23.196 17.108 -18.228 1.00 78.81 189 ASN A C 1
ATOM 1464 O O . ASN A 1 189 ? 24.354 17.191 -17.815 1.00 78.81 189 ASN A O 1
ATOM 1468 N N . ILE A 1 190 ? 22.658 15.940 -18.584 1.00 74.88 190 ILE A N 1
ATOM 1469 C CA . ILE A 1 190 ? 23.352 14.657 -18.462 1.00 74.88 190 ILE A CA 1
ATOM 1470 C C . ILE A 1 190 ? 23.643 14.116 -19.860 1.00 74.88 190 ILE A C 1
ATOM 1472 O O . ILE A 1 190 ? 22.741 13.918 -20.671 1.00 74.88 190 ILE A O 1
ATOM 1476 N N . PHE A 1 191 ? 24.915 13.821 -20.148 1.00 80.31 191 PHE A N 1
ATOM 1477 C CA . PHE A 1 191 ? 25.253 13.077 -21.357 1.00 80.31 191 PHE A CA 1
ATOM 1478 C C . PHE A 1 191 ? 24.652 11.675 -21.254 1.00 80.31 191 PHE A C 1
ATOM 1480 O O . PHE A 1 191 ? 24.909 10.950 -20.293 1.00 80.31 191 PHE A O 1
ATOM 1487 N N . CYS A 1 192 ? 23.866 11.290 -22.256 1.00 81.75 192 CYS A N 1
ATOM 1488 C CA . CYS A 1 192 ? 23.246 9.979 -22.339 1.00 81.75 192 CYS A CA 1
ATOM 1489 C C . CYS A 1 192 ? 23.166 9.529 -23.800 1.00 81.75 192 CYS A C 1
ATOM 1491 O O . CYS A 1 192 ? 22.718 10.279 -24.670 1.00 81.75 192 CYS A O 1
ATOM 1493 N N . ARG A 1 193 ? 23.582 8.292 -24.075 1.00 81.75 193 ARG A N 1
ATOM 1494 C CA . ARG A 1 193 ? 23.596 7.708 -25.415 1.00 81.75 193 ARG A CA 1
ATOM 1495 C C . ARG A 1 193 ? 23.120 6.263 -25.397 1.00 81.75 193 ARG A C 1
ATOM 1497 O O . ARG A 1 193 ? 23.549 5.470 -24.565 1.00 81.75 193 ARG A O 1
ATOM 1504 N N . LEU A 1 194 ? 22.294 5.918 -26.380 1.00 81.69 194 LEU A N 1
ATOM 1505 C CA . LEU A 1 194 ? 21.886 4.547 -26.658 1.00 81.69 194 LEU A CA 1
ATOM 1506 C C . LEU A 1 194 ? 22.874 3.880 -27.624 1.00 81.69 194 LEU A C 1
ATOM 1508 O O . LEU A 1 194 ? 23.167 4.415 -28.697 1.00 81.69 194 LEU A O 1
ATOM 1512 N N . VAL A 1 195 ? 23.368 2.702 -27.258 1.00 76.69 195 VAL A N 1
ATOM 1513 C CA . VAL A 1 195 ? 24.262 1.869 -28.067 1.00 76.69 195 VAL A CA 1
ATOM 1514 C C . VAL A 1 195 ? 23.552 0.557 -28.375 1.00 76.69 195 VAL A C 1
ATOM 1516 O O . VAL A 1 195 ? 23.237 -0.205 -27.469 1.00 76.69 195 VAL A O 1
ATOM 1519 N N . ARG A 1 196 ? 23.307 0.298 -29.663 1.00 72.69 196 ARG A N 1
ATOM 1520 C CA . ARG A 1 196 ? 22.558 -0.881 -30.145 1.00 72.69 196 ARG A CA 1
ATOM 1521 C C . ARG A 1 196 ? 23.438 -2.021 -30.656 1.00 72.69 196 ARG A C 1
ATOM 1523 O O . ARG A 1 196 ? 22.963 -3.117 -30.920 1.00 72.69 196 ARG A O 1
ATOM 1530 N N . SER A 1 197 ? 24.720 -1.748 -30.893 1.00 64.50 197 SER A N 1
ATO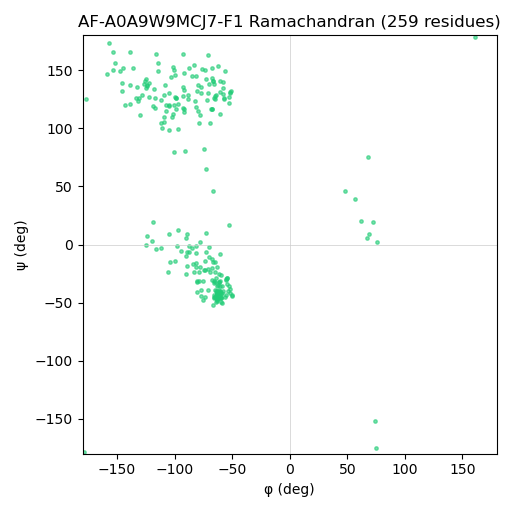M 1531 C CA . SER A 1 197 ? 25.677 -2.732 -31.394 1.00 64.50 197 SER A CA 1
ATOM 1532 C C . SER A 1 197 ? 27.113 -2.300 -31.081 1.00 64.50 197 SER A C 1
ATOM 1534 O O . SER A 1 197 ? 27.411 -1.102 -31.156 1.00 64.50 197 SER A O 1
ATOM 1536 N N . PRO A 1 198 ? 28.037 -3.249 -30.822 1.00 57.03 198 PRO A N 1
ATOM 1537 C CA . PRO A 1 198 ? 29.457 -2.962 -30.621 1.00 57.03 198 PRO A CA 1
ATOM 1538 C C . PRO A 1 198 ? 30.123 -2.278 -31.819 1.00 57.03 198 PRO A C 1
ATOM 1540 O O . PRO A 1 198 ? 31.131 -1.599 -31.658 1.00 57.03 198 PRO A O 1
ATOM 1543 N N . ARG A 1 199 ? 29.595 -2.486 -33.035 1.00 53.38 199 ARG A N 1
ATOM 1544 C CA . ARG A 1 199 ? 30.246 -2.062 -34.289 1.00 53.38 199 ARG A CA 1
ATOM 1545 C C . ARG A 1 199 ? 29.876 -0.649 -34.737 1.00 53.38 199 ARG A C 1
ATOM 1547 O O . ARG A 1 199 ? 30.594 -0.064 -35.540 1.00 53.38 199 ARG A O 1
ATOM 1554 N N . THR A 1 200 ? 28.777 -0.094 -34.235 1.00 51.62 200 THR A N 1
ATOM 1555 C CA . THR A 1 200 ? 28.233 1.200 -34.686 1.00 51.62 200 THR A CA 1
ATOM 1556 C C . THR A 1 200 ? 28.960 2.434 -34.143 1.00 51.62 200 THR A C 1
ATOM 1558 O O . THR A 1 200 ? 28.538 3.544 -34.450 1.00 51.62 200 THR A O 1
ATOM 1561 N N . ASP A 1 201 ? 30.036 2.283 -33.357 1.00 52.25 201 ASP A N 1
ATOM 1562 C CA . ASP A 1 201 ? 30.599 3.401 -32.581 1.00 52.25 201 ASP A CA 1
ATOM 1563 C C . ASP A 1 201 ? 32.053 3.804 -32.896 1.00 52.25 201 ASP A C 1
ATOM 1565 O O . ASP A 1 201 ? 32.716 4.470 -32.106 1.00 52.25 201 ASP A O 1
ATOM 1569 N N . HIS A 1 202 ? 32.585 3.433 -34.062 1.00 47.38 202 HIS A N 1
ATOM 1570 C CA . HIS A 1 202 ? 33.944 3.841 -34.451 1.00 47.38 202 HIS A CA 1
ATOM 1571 C C . HIS A 1 202 ? 34.030 5.199 -35.171 1.00 47.38 202 HIS A C 1
ATOM 1573 O O . HIS A 1 202 ? 35.140 5.664 -35.420 1.00 47.38 202 HIS A O 1
ATOM 1579 N N . SER A 1 203 ? 32.908 5.844 -35.513 1.00 44.81 203 SER A N 1
ATOM 1580 C CA . SER A 1 203 ? 32.897 6.970 -36.464 1.00 44.81 203 SER A CA 1
ATOM 1581 C C . SER A 1 203 ? 32.281 8.283 -35.967 1.00 44.81 203 SER A C 1
ATOM 1583 O O . SER A 1 203 ? 32.133 9.195 -36.776 1.00 44.81 203 SER A O 1
ATOM 1585 N N . LEU A 1 204 ? 31.917 8.425 -34.687 1.00 48.34 204 LEU A N 1
ATOM 1586 C CA . LEU A 1 204 ? 31.383 9.692 -34.163 1.00 48.34 204 LEU A CA 1
ATOM 1587 C C . LEU A 1 204 ? 32.287 10.270 -33.062 1.00 48.34 204 LEU A C 1
ATOM 1589 O O . LEU A 1 204 ? 32.730 9.524 -32.187 1.00 48.34 204 LEU A O 1
ATOM 1593 N N . PRO A 1 205 ? 32.598 11.581 -33.105 1.00 48.34 205 PRO A N 1
ATOM 1594 C CA . PRO A 1 205 ? 33.525 12.201 -32.169 1.00 48.34 205 PRO A CA 1
ATOM 1595 C C . PRO A 1 205 ? 32.925 12.217 -30.760 1.00 48.34 205 PRO A C 1
ATOM 1597 O O . PRO A 1 205 ? 31.912 12.867 -30.506 1.00 48.34 205 PRO A O 1
ATOM 1600 N N . ILE A 1 206 ? 33.574 11.517 -29.829 1.00 53.34 206 ILE A N 1
ATOM 1601 C CA . ILE A 1 206 ? 33.393 11.759 -28.395 1.00 53.34 206 ILE A CA 1
ATOM 1602 C C . ILE A 1 206 ? 33.935 13.176 -28.139 1.00 53.34 206 ILE A C 1
ATOM 1604 O O . ILE A 1 206 ? 35.060 13.455 -28.568 1.00 53.34 206 ILE A O 1
ATOM 1608 N N . PRO A 1 207 ? 33.181 14.085 -27.494 1.00 47.75 207 PRO A N 1
ATOM 1609 C CA . PRO A 1 207 ? 33.693 15.403 -27.139 1.00 47.75 207 PRO A CA 1
ATOM 1610 C C . PRO A 1 207 ? 35.009 15.251 -26.374 1.00 47.75 207 PRO A C 1
ATOM 1612 O O . PRO A 1 207 ? 35.071 14.531 -25.379 1.00 47.75 207 PRO A O 1
ATOM 1615 N N . SER A 1 208 ? 36.064 15.926 -26.830 1.00 49.72 208 SER A N 1
ATOM 1616 C CA . SER A 1 208 ? 37.421 15.845 -26.268 1.00 49.72 208 SER A CA 1
ATOM 1617 C C . SER A 1 208 ? 37.523 16.271 -24.795 1.00 49.72 208 SER A C 1
ATOM 1619 O O . SER A 1 208 ? 38.567 16.086 -24.176 1.00 49.72 208 SER A O 1
ATOM 1621 N N . SER A 1 209 ? 36.445 16.814 -24.223 1.00 45.53 209 SER A N 1
ATOM 1622 C CA . SER A 1 209 ? 36.305 17.161 -22.809 1.00 45.53 209 SER A CA 1
ATOM 1623 C C . SER A 1 209 ? 35.942 15.981 -21.896 1.00 45.53 209 SER A C 1
ATOM 1625 O O . SER A 1 209 ? 36.109 16.102 -20.685 1.00 45.53 209 SER A O 1
ATOM 1627 N N . LEU A 1 210 ? 35.477 14.843 -22.430 1.00 45.53 210 LEU A N 1
ATOM 1628 C CA . LEU A 1 210 ? 35.203 13.634 -21.647 1.00 45.53 210 LEU A CA 1
ATOM 1629 C C . LEU A 1 210 ? 36.308 12.595 -21.884 1.00 45.53 210 LEU A C 1
ATOM 1631 O O . LEU A 1 210 ? 36.285 11.842 -22.857 1.00 45.53 210 LEU A O 1
ATOM 1635 N N . ASN A 1 211 ? 37.264 12.525 -20.955 1.00 41.25 211 ASN A N 1
ATOM 1636 C CA . ASN A 1 211 ? 38.263 11.455 -20.870 1.00 41.25 211 ASN A CA 1
ATOM 1637 C C . ASN A 1 211 ? 37.598 10.153 -20.377 1.00 41.25 211 ASN A C 1
ATOM 1639 O O . ASN A 1 211 ? 37.852 9.677 -19.273 1.00 41.25 211 ASN A O 1
ATOM 1643 N N . LEU A 1 212 ? 36.687 9.589 -21.172 1.00 46.12 212 LEU A N 1
ATOM 1644 C CA . LEU A 1 212 ? 36.098 8.289 -20.870 1.00 46.12 212 LEU A CA 1
ATOM 1645 C C . LEU A 1 212 ? 37.077 7.197 -21.326 1.00 46.12 212 LEU A C 1
ATOM 1647 O O . LEU A 1 212 ? 37.359 7.110 -22.527 1.00 46.12 212 LEU A O 1
ATOM 1651 N N . PRO A 1 213 ? 37.604 6.345 -20.423 1.00 40.75 213 PRO A N 1
ATOM 1652 C CA . PRO A 1 213 ? 38.321 5.157 -20.854 1.00 40.75 213 PRO A CA 1
ATOM 1653 C C . PRO A 1 213 ? 37.374 4.344 -21.737 1.00 40.75 213 PRO A C 1
ATOM 1655 O O . PRO A 1 213 ? 36.241 4.058 -21.351 1.00 40.75 213 PRO A O 1
ATOM 1658 N N . ARG A 1 214 ? 37.816 4.002 -22.953 1.00 43.09 214 ARG A N 1
ATOM 1659 C CA . ARG A 1 214 ? 37.071 3.085 -23.822 1.00 43.09 214 ARG A CA 1
ATOM 1660 C C . ARG A 1 214 ? 36.810 1.830 -22.992 1.00 43.09 214 ARG A C 1
ATOM 1662 O O . ARG A 1 214 ? 37.769 1.231 -22.514 1.00 43.09 214 ARG A O 1
ATOM 1669 N N . VAL A 1 215 ? 35.545 1.451 -22.802 1.00 45.34 215 VAL A N 1
ATOM 1670 C CA . VAL A 1 215 ? 35.159 0.224 -22.086 1.00 45.34 215 VAL A CA 1
ATOM 1671 C C . VAL A 1 215 ? 34.806 -0.848 -23.127 1.00 45.34 215 VAL A C 1
ATOM 1673 O O . VAL A 1 215 ? 33.631 -1.062 -23.411 1.00 45.34 215 VAL A O 1
ATOM 1676 N N . PRO A 1 216 ? 35.786 -1.532 -23.750 1.00 43.88 216 PRO A N 1
ATOM 1677 C CA . PRO A 1 216 ? 35.531 -2.513 -24.807 1.00 43.88 216 PRO A CA 1
ATOM 1678 C C . PRO A 1 216 ? 34.911 -3.836 -24.309 1.00 43.88 216 PRO A C 1
ATOM 1680 O O . PRO A 1 216 ? 34.846 -4.791 -25.073 1.00 43.88 216 PRO A O 1
ATOM 1683 N N . LEU A 1 217 ? 34.476 -3.936 -23.046 1.00 45.56 217 LEU A N 1
ATOM 1684 C CA . LEU A 1 217 ? 34.240 -5.224 -22.373 1.00 45.56 217 LEU A CA 1
ATOM 1685 C C . LEU A 1 217 ? 32.792 -5.529 -21.954 1.00 45.56 217 LEU A C 1
ATOM 1687 O O . LEU A 1 217 ? 32.548 -6.630 -21.466 1.00 45.56 217 LEU A O 1
ATOM 1691 N N . LEU A 1 218 ? 31.832 -4.616 -22.140 1.00 50.28 218 LEU A N 1
ATOM 1692 C CA . LEU A 1 218 ? 30.455 -4.832 -21.658 1.00 50.28 218 LEU A CA 1
ATOM 1693 C C . LEU A 1 218 ? 29.614 -5.756 -22.554 1.00 50.28 218 LEU A C 1
ATOM 1695 O O . LEU A 1 218 ? 28.689 -6.394 -22.070 1.00 50.28 218 LEU A O 1
ATOM 1699 N N . TRP A 1 219 ? 29.944 -5.896 -23.838 1.00 52.03 219 TRP A N 1
ATOM 1700 C CA . TRP A 1 219 ? 29.181 -6.728 -24.774 1.00 52.03 219 TRP A CA 1
ATOM 1701 C C . TRP A 1 219 ? 29.724 -8.164 -24.823 1.00 52.03 219 TRP A C 1
ATOM 1703 O O . TRP A 1 219 ? 30.494 -8.536 -25.708 1.00 52.03 219 TRP A O 1
ATOM 1713 N N . ARG A 1 220 ? 29.336 -8.983 -23.841 1.00 55.31 220 ARG A N 1
ATOM 1714 C CA . ARG A 1 220 ? 29.435 -10.453 -23.912 1.00 55.31 220 ARG A CA 1
ATOM 1715 C C . ARG A 1 220 ? 28.058 -11.027 -24.235 1.00 55.31 220 ARG A C 1
ATOM 1717 O O . ARG A 1 220 ? 27.057 -10.432 -23.847 1.00 55.31 220 ARG A O 1
ATOM 1724 N N . GLU A 1 221 ? 27.990 -12.196 -24.871 1.00 55.94 221 GLU A N 1
ATOM 1725 C CA . GLU A 1 221 ? 26.711 -12.884 -25.133 1.00 55.94 221 GLU A CA 1
ATOM 1726 C C . GLU A 1 221 ? 25.881 -13.058 -23.852 1.00 55.94 221 GLU A C 1
ATOM 1728 O O . GLU A 1 221 ? 24.673 -12.861 -23.865 1.00 55.94 221 GLU A O 1
ATOM 1733 N N . SER A 1 222 ? 26.539 -13.298 -22.713 1.00 53.56 222 SER A N 1
ATOM 1734 C CA . SER A 1 222 ? 25.900 -13.359 -21.395 1.00 53.56 222 SER A CA 1
ATOM 1735 C C . SER A 1 222 ? 25.295 -12.028 -20.930 1.00 53.56 222 SER A C 1
ATOM 1737 O O . SER A 1 222 ? 24.299 -12.039 -20.223 1.00 53.56 222 SER A O 1
ATOM 1739 N N . PHE A 1 223 ? 25.877 -10.887 -21.311 1.00 55.41 223 PHE A N 1
ATOM 1740 C CA . PHE A 1 223 ? 25.356 -9.557 -20.975 1.00 55.41 223 PHE A CA 1
ATOM 1741 C C . PHE A 1 223 ? 24.159 -9.197 -21.865 1.00 55.41 223 PHE A C 1
ATOM 1743 O O . PHE A 1 223 ? 23.129 -8.770 -21.355 1.00 55.41 223 PHE A O 1
ATOM 1750 N N . ALA A 1 224 ? 24.253 -9.450 -23.175 1.00 56.94 224 ALA A N 1
ATOM 1751 C CA . ALA A 1 224 ? 23.147 -9.234 -24.112 1.00 56.94 224 ALA A CA 1
ATOM 1752 C C . ALA A 1 224 ? 21.955 -10.175 -23.845 1.00 56.94 224 ALA A C 1
ATOM 1754 O O . ALA A 1 224 ? 20.804 -9.774 -23.989 1.00 56.94 224 ALA A O 1
ATOM 1755 N N . ALA A 1 225 ? 22.215 -11.401 -23.376 1.00 55.78 225 ALA A N 1
ATOM 1756 C CA . ALA A 1 225 ? 21.173 -12.333 -22.946 1.00 55.78 225 ALA A CA 1
ATOM 1757 C C . ALA A 1 225 ? 20.425 -11.888 -21.673 1.00 55.78 225 ALA A C 1
ATOM 1759 O O . ALA A 1 225 ? 19.338 -12.400 -21.416 1.00 55.7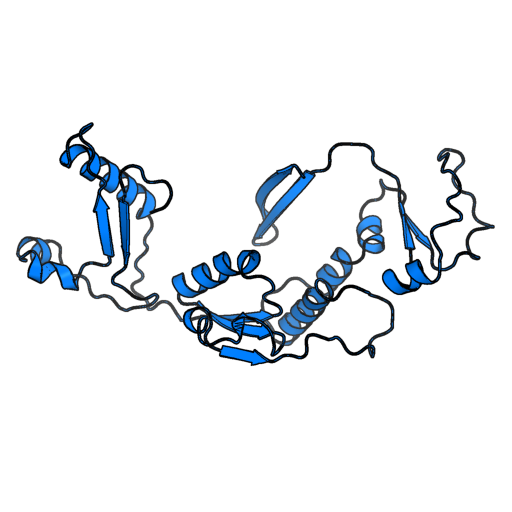8 225 ALA A O 1
ATOM 1760 N N . TRP A 1 226 ? 21.007 -10.985 -20.871 1.00 47.59 226 TRP A N 1
ATOM 1761 C CA . TRP A 1 226 ? 20.449 -10.500 -19.597 1.00 47.59 226 TRP A CA 1
ATOM 1762 C C . TRP A 1 226 ? 19.882 -9.076 -19.661 1.00 47.59 226 TRP A C 1
ATOM 1764 O O . TRP A 1 226 ? 19.055 -8.716 -18.823 1.00 47.59 226 TRP A O 1
ATOM 1774 N N . HIS A 1 227 ? 20.347 -8.260 -20.609 1.00 54.97 227 HIS A N 1
ATOM 1775 C CA . HIS A 1 227 ? 20.003 -6.838 -20.711 1.00 54.97 227 HIS A CA 1
ATOM 1776 C C . HIS A 1 227 ? 19.419 -6.437 -22.073 1.00 54.97 227 HIS A C 1
ATOM 1778 O O . HIS A 1 227 ? 19.076 -5.273 -22.267 1.00 54.97 227 HIS A O 1
ATOM 1784 N N . GLY A 1 228 ? 19.295 -7.379 -23.011 1.00 63.62 228 GLY A N 1
ATOM 1785 C CA . GLY A 1 228 ? 18.952 -7.091 -24.399 1.00 63.62 228 GLY A CA 1
ATOM 1786 C C . GLY A 1 228 ? 20.121 -6.497 -25.196 1.00 63.62 228 GLY A C 1
ATOM 1787 O O . GLY A 1 228 ? 21.254 -6.387 -24.726 1.00 63.62 228 GLY A O 1
ATOM 1788 N N . ASN A 1 229 ? 19.840 -6.121 -26.444 1.00 66.81 229 ASN A N 1
ATOM 1789 C CA . ASN A 1 229 ? 20.845 -5.596 -27.378 1.00 66.81 229 ASN A CA 1
ATOM 1790 C C . ASN A 1 229 ? 21.047 -4.075 -27.268 1.00 66.81 229 ASN A C 1
ATOM 1792 O O . ASN A 1 229 ? 21.869 -3.507 -27.984 1.00 66.81 229 ASN A O 1
ATOM 1796 N N . GLU A 1 230 ? 20.308 -3.390 -26.399 1.00 73.06 230 GLU A N 1
ATOM 1797 C CA . GLU A 1 230 ? 20.422 -1.946 -26.222 1.00 73.06 230 GLU A CA 1
ATOM 1798 C C . GLU A 1 230 ? 21.067 -1.612 -24.875 1.00 73.06 230 GLU A C 1
ATOM 1800 O O . GLU A 1 230 ? 20.645 -2.082 -23.823 1.00 73.06 230 GLU A O 1
ATOM 1805 N N . VAL A 1 231 ? 22.104 -0.774 -24.901 1.00 75.94 231 VAL A N 1
ATOM 1806 C CA . VAL A 1 231 ? 22.838 -0.345 -23.705 1.00 75.94 231 VAL A CA 1
ATOM 1807 C C . VAL A 1 231 ? 22.834 1.170 -23.622 1.00 75.94 231 VAL A C 1
ATOM 1809 O O . VAL A 1 231 ? 23.063 1.857 -24.616 1.00 75.94 231 VAL A O 1
ATOM 1812 N N . VAL A 1 232 ? 22.608 1.701 -22.423 1.00 77.75 232 VAL A N 1
ATOM 1813 C CA . VAL A 1 232 ? 22.690 3.138 -22.157 1.00 77.75 232 VAL A CA 1
ATOM 1814 C C . VAL A 1 232 ? 24.059 3.468 -21.571 1.00 77.75 232 VAL A C 1
ATOM 1816 O O . VAL A 1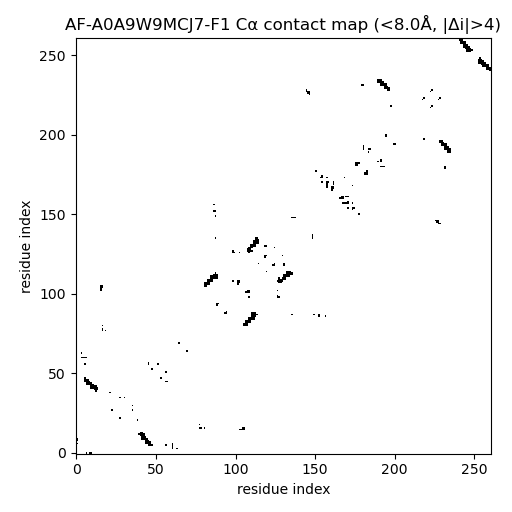 232 ? 24.416 2.958 -20.511 1.00 77.75 232 VAL A O 1
ATOM 1819 N N . ILE A 1 233 ? 24.806 4.341 -22.247 1.00 80.94 233 ILE A N 1
ATOM 1820 C CA . ILE A 1 233 ? 26.025 4.969 -21.726 1.00 80.94 233 ILE A CA 1
ATOM 1821 C C . ILE A 1 233 ? 25.649 6.366 -21.237 1.00 80.94 233 ILE A C 1
ATOM 1823 O O . ILE A 1 233 ? 25.063 7.141 -21.991 1.00 80.94 233 ILE A O 1
ATOM 1827 N N . GLU A 1 234 ? 25.986 6.702 -19.996 1.00 80.12 234 GLU A N 1
ATOM 1828 C CA . GLU A 1 234 ? 25.702 8.013 -19.407 1.00 80.12 234 GLU A CA 1
ATOM 1829 C C . GLU A 1 234 ? 26.878 8.535 -18.574 1.00 80.12 234 GLU A C 1
ATOM 1831 O O . GLU A 1 234 ? 27.796 7.780 -18.24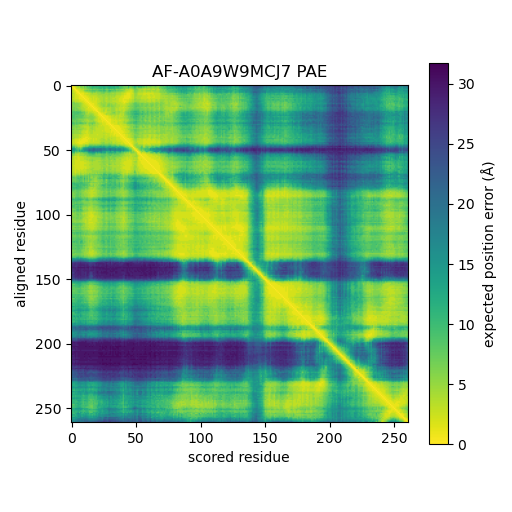3 1.00 80.12 234 GLU A O 1
ATOM 1836 N N . THR A 1 235 ? 26.853 9.828 -18.242 1.00 81.88 235 THR A N 1
ATOM 1837 C CA . THR A 1 235 ? 27.816 10.427 -17.308 1.00 81.88 235 THR A CA 1
ATOM 1838 C C . THR A 1 235 ? 27.771 9.715 -15.957 1.00 81.88 235 THR A C 1
ATOM 1840 O O . THR A 1 235 ? 26.709 9.591 -15.350 1.00 81.88 235 THR A O 1
ATOM 1843 N N . TYR A 1 236 ? 28.935 9.303 -15.453 1.00 82.56 236 TYR A N 1
ATOM 1844 C CA . TYR A 1 236 ? 29.068 8.846 -14.074 1.00 82.56 236 TYR A CA 1
ATOM 1845 C C . TYR A 1 236 ? 28.967 10.040 -13.117 1.00 82.56 236 TYR A C 1
ATOM 1847 O O . TYR A 1 236 ? 29.724 11.001 -13.250 1.00 82.56 236 TYR A O 1
ATOM 1855 N N . VAL A 1 237 ? 28.037 9.977 -12.165 1.00 82.06 237 VAL A N 1
ATOM 1856 C CA . VAL A 1 237 ? 27.856 11.002 -11.131 1.00 82.06 237 VAL A CA 1
ATOM 1857 C C . VAL A 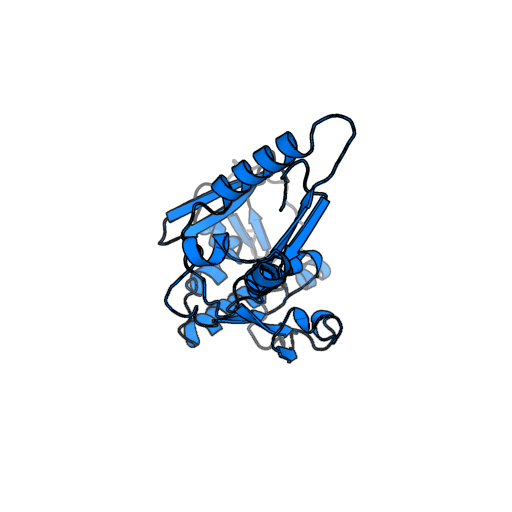1 237 ? 28.463 10.483 -9.834 1.00 82.06 237 VAL A C 1
ATOM 1859 O O . VAL A 1 237 ? 27.941 9.550 -9.231 1.00 82.06 237 VAL A O 1
ATOM 1862 N N . GLU A 1 238 ? 29.577 11.077 -9.416 1.00 86.81 238 GLU A N 1
ATOM 1863 C CA . GLU A 1 238 ? 30.211 10.768 -8.136 1.00 86.81 238 GLU A CA 1
ATOM 1864 C C . GLU A 1 238 ? 29.522 11.548 -7.007 1.00 86.81 238 GLU A C 1
ATOM 1866 O O . GLU A 1 238 ? 29.429 12.775 -7.061 1.00 86.81 238 GLU A O 1
ATOM 1871 N N . GLY A 1 239 ? 29.024 10.849 -5.985 1.00 88.94 239 GLY A N 1
ATOM 1872 C CA . GLY A 1 239 ? 28.360 11.480 -4.845 1.00 88.94 239 GLY A CA 1
ATOM 1873 C C . GLY A 1 239 ? 27.481 10.521 -4.037 1.00 88.94 239 GLY A C 1
ATOM 1874 O O . GLY A 1 239 ? 27.374 9.343 -4.382 1.00 88.94 239 GLY A O 1
ATOM 1875 N N . PRO A 1 240 ? 26.857 11.010 -2.948 1.00 88.06 240 PRO A N 1
ATOM 1876 C CA . PRO A 1 240 ? 25.926 10.217 -2.154 1.00 88.06 240 PRO A CA 1
ATOM 1877 C C . PRO A 1 240 ? 24.661 9.887 -2.954 1.00 88.06 240 PRO A C 1
ATOM 1879 O O . PRO A 1 240 ? 24.125 10.738 -3.665 1.00 88.06 240 PRO A O 1
ATOM 1882 N N . GLN A 1 241 ? 24.160 8.662 -2.795 1.00 89.00 241 GLN A N 1
ATOM 1883 C CA . GLN A 1 241 ? 22.904 8.226 -3.396 1.00 89.00 241 GLN A CA 1
ATOM 1884 C C . GLN A 1 241 ? 21.749 8.464 -2.414 1.00 89.00 241 GLN A C 1
ATOM 1886 O O . GLN A 1 241 ? 21.851 8.155 -1.228 1.00 89.00 241 GLN A O 1
ATOM 1891 N N . ILE A 1 242 ? 20.660 9.054 -2.903 1.00 88.81 242 ILE A N 1
ATOM 1892 C CA . ILE A 1 242 ? 19.474 9.389 -2.109 1.00 88.81 242 ILE A CA 1
ATOM 1893 C C . ILE A 1 242 ? 18.253 8.918 -2.891 1.00 88.81 242 ILE A C 1
ATOM 1895 O O . ILE A 1 242 ? 18.151 9.192 -4.087 1.00 88.81 242 ILE A O 1
ATOM 1899 N N . ASP A 1 243 ? 17.319 8.274 -2.200 1.00 89.25 243 ASP A N 1
ATOM 1900 C CA . ASP A 1 243 ? 15.995 7.962 -2.727 1.00 89.25 243 ASP A CA 1
ATOM 1901 C C . ASP A 1 243 ? 14.961 8.961 -2.209 1.00 89.25 243 ASP A C 1
ATOM 1903 O O . ASP A 1 243 ? 15.064 9.484 -1.100 1.00 89.25 243 ASP A O 1
ATOM 1907 N N . ALA A 1 244 ? 13.919 9.221 -2.995 1.00 88.25 244 ALA A N 1
ATOM 1908 C CA . ALA A 1 244 ? 12.818 10.082 -2.584 1.00 88.25 244 ALA A CA 1
ATOM 1909 C C . ALA A 1 244 ? 11.474 9.411 -2.858 1.00 88.25 244 ALA A C 1
ATOM 1911 O O . ALA A 1 244 ? 11.167 9.042 -3.989 1.00 88.25 244 ALA A O 1
ATOM 1912 N N . ASN A 1 245 ? 10.644 9.319 -1.820 1.00 88.12 245 ASN A N 1
ATOM 1913 C CA . ASN A 1 245 ? 9.252 8.911 -1.959 1.00 88.12 245 ASN A CA 1
ATOM 1914 C C . ASN A 1 245 ? 8.376 10.154 -2.129 1.00 88.12 245 ASN A C 1
ATOM 1916 O O . ASN A 1 245 ? 8.437 11.072 -1.305 1.00 88.12 245 ASN A O 1
ATOM 1920 N N . MET A 1 246 ? 7.555 10.168 -3.179 1.00 91.19 246 MET A N 1
ATOM 1921 C CA . MET A 1 246 ? 6.662 11.277 -3.517 1.00 91.19 246 MET A CA 1
ATOM 1922 C C . MET A 1 246 ? 5.218 10.793 -3.638 1.00 91.19 246 MET A C 1
ATOM 1924 O O . MET A 1 246 ? 4.971 9.712 -4.169 1.00 91.19 246 MET A O 1
ATOM 1928 N N . LEU A 1 247 ? 4.267 11.615 -3.190 1.00 89.44 247 LEU A N 1
ATOM 1929 C CA . LEU A 1 247 ? 2.843 11.422 -3.473 1.00 89.44 247 LEU A CA 1
ATOM 1930 C C . LEU A 1 247 ? 2.326 12.603 -4.289 1.00 89.44 247 LEU A C 1
ATOM 1932 O O . LEU A 1 247 ? 2.470 13.754 -3.868 1.00 89.44 247 LEU A O 1
ATOM 1936 N N . LEU A 1 248 ? 1.707 12.300 -5.428 1.00 89.69 248 LEU A N 1
ATOM 1937 C CA . LEU A 1 248 ? 1.066 13.281 -6.293 1.00 89.69 248 LEU A CA 1
ATOM 1938 C C . LEU A 1 248 ? -0.456 13.184 -6.143 1.00 89.69 248 LEU A C 1
ATOM 1940 O O . LEU A 1 248 ? -1.020 12.095 -6.245 1.00 89.69 248 LEU A O 1
ATOM 1944 N N . VAL A 1 249 ? -1.113 14.320 -5.921 1.00 88.50 249 VAL A N 1
ATOM 1945 C CA . VAL A 1 249 ? -2.576 14.455 -5.867 1.00 88.50 249 VAL A CA 1
ATOM 1946 C C . VAL A 1 249 ? -2.959 15.671 -6.702 1.00 88.50 249 VAL A C 1
ATOM 1948 O O . VAL A 1 249 ? -2.408 16.748 -6.495 1.00 88.50 249 VAL A O 1
ATOM 1951 N N . ASP A 1 250 ? -3.861 15.487 -7.670 1.00 88.38 250 ASP A N 1
ATOM 1952 C CA . ASP A 1 250 ? -4.343 16.542 -8.577 1.00 88.38 250 ASP A CA 1
ATOM 1953 C C . ASP A 1 250 ? -3.208 17.380 -9.197 1.00 88.38 250 ASP A C 1
ATOM 1955 O O . ASP A 1 250 ? -3.235 18.608 -9.218 1.00 88.38 250 ASP A O 1
ATOM 1959 N N . SER A 1 251 ? -2.175 16.686 -9.688 1.00 86.00 251 SER A N 1
ATOM 1960 C CA . SER A 1 251 ? -0.956 17.262 -10.284 1.00 86.00 251 SER A CA 1
ATOM 1961 C C . SER A 1 251 ? -0.044 18.042 -9.322 1.00 86.00 251 SER A C 1
ATOM 1963 O O . SER A 1 251 ? 0.961 18.598 -9.762 1.00 86.00 251 SER A O 1
ATOM 1965 N N . GLY A 1 252 ? -0.338 18.061 -8.020 1.00 88.31 252 GLY A N 1
ATOM 1966 C CA . GLY A 1 252 ? 0.516 18.638 -6.980 1.00 88.31 252 GLY A CA 1
ATOM 1967 C C . GLY A 1 252 ? 1.269 17.576 -6.177 1.00 88.31 252 GLY A C 1
ATOM 1968 O O . GLY A 1 252 ? 0.728 16.514 -5.880 1.00 88.31 252 GLY A O 1
ATOM 1969 N N . ILE A 1 253 ? 2.512 17.865 -5.782 1.00 89.50 253 ILE A N 1
ATOM 1970 C CA . ILE A 1 253 ? 3.247 17.038 -4.812 1.00 89.50 253 ILE A CA 1
ATOM 1971 C C . ILE A 1 253 ? 2.748 17.398 -3.410 1.00 89.50 253 ILE A C 1
ATOM 1973 O O . ILE A 1 253 ? 2.947 18.522 -2.952 1.00 89.50 253 ILE A O 1
ATOM 1977 N N . VAL A 1 254 ? 2.115 16.445 -2.727 1.00 89.50 254 VAL A N 1
ATOM 1978 C CA . VAL A 1 254 ? 1.557 16.642 -1.372 1.00 89.50 254 VAL A CA 1
ATOM 1979 C C . VAL A 1 254 ? 2.403 15.999 -0.276 1.00 89.50 254 VAL A C 1
ATOM 1981 O O . VAL A 1 254 ? 2.233 16.302 0.903 1.00 89.50 254 VAL A O 1
ATOM 1984 N N . PHE A 1 255 ? 3.326 15.115 -0.652 1.00 88.88 255 PHE A N 1
ATOM 1985 C CA . PHE A 1 255 ? 4.258 14.473 0.264 1.00 88.88 255 PHE A CA 1
ATOM 1986 C C . PHE A 1 255 ? 5.603 14.249 -0.418 1.00 88.88 255 PHE A C 1
ATOM 1988 O O . PHE A 1 255 ? 5.656 13.822 -1.572 1.00 88.88 255 PHE A O 1
ATOM 1995 N N . PHE A 1 256 ? 6.676 14.503 0.327 1.00 88.62 256 PHE A N 1
ATOM 1996 C CA . PHE A 1 256 ? 8.054 14.273 -0.080 1.00 88.62 256 PHE A CA 1
ATOM 1997 C C . PHE A 1 256 ? 8.850 13.790 1.134 1.00 88.62 256 PHE A C 1
ATOM 1999 O O . PHE A 1 256 ? 8.937 14.496 2.142 1.00 88.62 256 PHE A O 1
ATOM 2006 N N . LYS A 1 257 ? 9.430 12.589 1.046 1.00 84.50 257 LYS A N 1
ATOM 2007 C CA . LYS A 1 257 ? 10.327 12.050 2.076 1.00 84.50 257 LYS A CA 1
ATOM 2008 C C . LYS A 1 257 ? 11.621 11.545 1.436 1.00 84.50 257 LYS A C 1
ATOM 2010 O O . LYS A 1 257 ? 11.568 10.523 0.746 1.00 84.50 257 LYS A O 1
ATOM 2015 N N . PRO A 1 258 ? 12.764 12.207 1.686 1.00 82.88 258 PRO A N 1
ATOM 2016 C CA . PRO A 1 258 ? 14.059 11.675 1.302 1.00 82.88 258 PRO A CA 1
ATOM 2017 C C . PRO A 1 258 ? 14.444 10.507 2.221 1.00 82.88 258 PRO A C 1
ATOM 2019 O O . PRO A 1 258 ? 14.163 10.518 3.424 1.00 82.88 258 PRO A O 1
ATOM 2022 N N . GLY A 1 259 ? 15.082 9.499 1.645 1.00 75.19 259 GLY A N 1
ATOM 2023 C CA . GLY A 1 259 ? 15.719 8.380 2.323 1.00 75.19 259 GLY A CA 1
ATOM 2024 C C . GLY A 1 259 ? 17.167 8.271 1.860 1.00 75.19 259 GLY A C 1
ATOM 2025 O O . GLY A 1 259 ? 17.460 8.442 0.680 1.00 75.19 259 GLY A O 1
ATOM 2026 N N . LEU A 1 260 ? 18.079 8.021 2.795 1.00 69.38 260 LEU A N 1
ATOM 2027 C CA . LEU A 1 260 ? 19.443 7.633 2.449 1.00 69.38 260 LEU A CA 1
ATOM 2028 C C . LEU A 1 260 ? 19.430 6.165 2.022 1.00 69.38 260 LEU A C 1
ATOM 2030 O O . LEU A 1 260 ? 18.764 5.353 2.672 1.00 69.38 260 LEU A O 1
ATOM 2034 N N . LEU A 1 261 ? 20.132 5.879 0.928 1.00 57.81 261 LEU A N 1
ATOM 2035 C CA . LEU A 1 261 ? 20.358 4.533 0.412 1.00 57.81 261 LEU A CA 1
ATOM 2036 C C . LEU A 1 261 ? 21.529 3.841 1.110 1.00 57.81 261 LEU A C 1
ATOM 2038 O O . LEU A 1 261 ? 22.508 4.543 1.454 1.00 57.81 261 LEU A O 1
#

Solvent-accessible surface area (backbone atoms only — not comparable to full-atom values): 16779 Å² total; per-residue (Å²): 111,88,93,47,83,55,59,69,45,67,45,76,69,63,58,58,74,61,88,79,86,83,78,54,73,74,57,56,74,73,46,52,74,79,69,44,55,87,73,44,62,50,53,73,42,71,52,84,56,96,88,59,57,70,68,60,54,52,50,55,48,48,54,51,47,51,67,74,58,66,59,85,85,75,68,96,60,84,71,77,75,45,76,44,80,42,72,64,69,77,55,64,87,73,36,51,64,58,38,52,48,32,47,63,69,32,29,40,31,36,35,34,32,45,73,85,41,76,74,64,40,73,91,42,42,90,57,36,76,43,71,45,71,35,84,74,71,79,72,83,84,56,87,90,71,83,81,55,79,79,64,51,49,54,44,51,50,31,45,50,34,51,76,71,70,45,95,66,70,61,50,68,56,46,57,34,72,73,31,66,67,61,49,45,72,76,40,89,88,54,61,71,46,83,42,68,53,94,80,80,69,86,82,68,87,74,62,89,86,61,88,67,76,85,73,94,72,71,87,40,75,74,42,37,75,62,57,38,64,61,44,75,52,60,69,85,80,89,72,89,63,70,46,73,53,74,41,75,54,96,92,36,79,80,44,78,47,81,41,81,110

Sequence (261 aa):
MVDCLDVAKVQGFVTPGQYIEGCTSKAYHGMSLASLLPYCYGAIVVQIDSSSSVTTKSAAINDELVKRLSFSWLTSNPIPRKRLALVGAGSLAKVQGYLLAAASLNIEMVVFDDSSHWLSDDAYRHLREEFVPLEMTMVWTWPSELQRVDEHLHTIIVHTATQLGFKTSPPESGGLAQNKFKTRQLDTNIFCRLVRSPRTDHSLPIPSSLNLPRVPLLWRESFAAWHGNEVVIETYVEGPQIDANMLLVDSGIVFFKPGLL

Nearest PDB structures (foldseek):
  8har-assembly1_B  TM=4.514E-01  e=1.428E-01  Streptomyces sp. KO-3988
  5tqj-assembly1_A  TM=4.433E-01  e=3.721E-01  Paraburkholderia phymatum
  8pha-assembly1_A  TM=4.175E-01  e=1.965E-01  Pleurotus sapidus
  8of6-assembly1_N  TM=4.050E-01  e=2.693E+00  Bacillus subtilis subsp. subtilis str. 168
  2w98-assembly1_A  TM=3.840E-01  e=6.175E+00  Homo sapiens

Radius of gyration: 27.58 Å; Cα contacts (8 Å, |Δi|>4): 252; chains: 1; bounding box: 68×40×76 Å

Organism: NCBI:txid2972119

pLDDT: mean 79.13, std 15.69, range [37.19, 96.25]